Protein AF-0000000076923114 (afdb_homodimer)

Solvent-accessible surface area (backbone atoms only — not comparable to full-atom values): 13381 Å² total; per-residue (Å²): 134,55,72,66,51,50,53,52,50,49,49,49,50,54,51,48,50,51,47,51,52,50,44,51,51,42,14,39,48,8,13,46,52,15,24,48,38,15,30,37,37,41,60,64,24,41,45,68,73,55,38,44,70,62,37,72,48,67,68,55,45,49,49,49,50,51,51,30,66,67,38,71,75,57,44,35,67,51,43,45,51,51,48,52,49,55,67,67,39,68,80,55,80,74,69,65,50,72,71,75,43,42,64,58,52,51,43,55,54,38,69,70,22,85,62,41,73,43,50,63,63,61,67,68,47,122,137,52,73,65,52,51,52,51,50,48,49,47,51,54,50,46,50,51,48,52,52,51,44,51,52,42,15,38,47,8,13,45,53,15,24,49,39,15,29,38,37,41,59,65,24,42,45,68,72,56,39,43,69,62,36,73,47,66,67,55,45,50,52,49,50,51,51,30,65,65,38,72,74,58,44,35,67,50,43,45,51,52,50,51,49,56,68,68,39,68,80,54,80,72,69,64,50,74,70,75,43,42,63,58,53,50,43,55,56,37,68,69,22,86,62,40,71,43,49,60,63,62,69,67,48,118

Radius of gyration: 21.34 Å; Cα contacts (8 Å, |Δi|>4): 254; chains: 2; bounding box: 51×72×45 Å

Nearest PDB structures (foldseek):
  4hr1-assembly1_A  TM=3.389E-01  e=3.162E+00  Pyrococcus abyssi virus 1
  8to0-assembly1_C  TM=3.829E-01  e=4.603E+00  Mus musculus
  6jx6-assembly1_D  TM=2.200E-01  e=9.751E+00  Homo sapiens
  4tx5-assembly1_B  TM=1.930E-01  e=8.302E+00  Homo sapiens
  4hr1-assembly1_A  TM=3.389E-01  e=1.861E+00  Pyrococcus abyssi virus 1

InterPro domains:
  IPR019191 Essential protein Yae1, N-terminal [PF09811] (2-39)
  IPR038881 Yae1-like [PTHR18829] (1-98)

Organism: Aegilops tauschii subsp. strangulata (NCBI:txid200361)

pLDDT: mean 81.51, std 14.92, range [43.78, 96.06]

Sequence (252 aa):
MGYRDGITEGQKDVAQEGFNLGHRQSADVAFKWGLVRGITSALASLPDRLKEKLLLDAQRRGKLEDLHNSVQEISAQGALQLFHESTLQDNRRPEESKIQTIPKDLLLLLQECPDVHVSEELKRVPMGYRDGITEGQKDVAQEGFNLGHRQSADVAFKWGLVRGITSALASLPDRLKEKLLLDAQRRGKLEDLHNSVQEISAQGALQLFHESTLQDNRRPEESKIQTIPKDLLLLLQECPDVHVSEELKRVP

Secondary structure (DSSP, 8-state):
--HHHHHHHHHHHHHHHHHHHHHHHHHHHHHHHHHHHHHHHHHHTS-HHHHHHH--SHHHHHHHHHHHHHHTT--HHHHHHHHHHHHHGGGS-----GGGGHHHHHHHHHHT-TT---HHHHHS--/--HHHHHHHHHHHHHHHHHHHHHHHHHHHHHHHHHHHHHHHHHHTS-HHHHHHH--SHHHHHHHHHHHHHHTT--HHHHHHHHHHHHHGGGS-----GGGGHHHHHHHHHHT-TT---HHHHHS--

Foldseek 3Di:
DPDVVVVVVVVVVVVVVVVVVVVVVLVLQLVLLVLLLVVLVVLLPDDPVVNCVQPVDPVLNVLSVVLNVLSVPQHSVNSSVVVVCVVVVPPDDCPVPPNNCSLVSVLVSVVVRVVHDCSVVSVPRD/DPDVVVVVVVVVVVVVVVVVVVVVVLVLQLVLLVLLLVVLVVLLPDDPVVNCVQPVDPVLNVLSVVLNVLSVPQDSVNSSVVVVCVVVVPPPDCPVPPNNCSLVSVLVSVVVRVVHPCSVVSVPRD

Structure (mmCIF, N/CA/C/O backbone):
data_AF-0000000076923114-model_v1
#
loop_
_entity.id
_entity.type
_entity.pdbx_description
1 polymer 'Essential protein Yae1 N-terminal domain-containing protein'
#
loop_
_atom_site.group_PDB
_atom_site.id
_atom_site.type_symbol
_atom_site.label_atom_id
_atom_site.label_alt_id
_atom_site.label_comp_id
_atom_site.label_asym_id
_atom_site.label_entity_id
_atom_site.label_seq_id
_atom_site.pdbx_PDB_ins_code
_atom_site.Cartn_x
_atom_site.Cartn_y
_atom_site.Cartn_z
_atom_site.occupancy
_atom_site.B_iso_or_equiv
_atom_site.auth_seq_id
_atom_site.auth_comp_id
_atom_site.auth_asym_id
_atom_site.auth_atom_id
_atom_site.pdbx_PDB_model_num
ATOM 1 N N . MET A 1 1 ? -2.287 42.438 28.078 1 45.38 1 MET A N 1
ATOM 2 C CA . MET A 1 1 ? -1.568 41.594 27.125 1 45.38 1 MET A CA 1
ATOM 3 C C . MET A 1 1 ? -2.168 40.219 27.062 1 45.38 1 MET A C 1
ATOM 5 O O . MET A 1 1 ? -1.46 39.219 26.797 1 45.38 1 MET A O 1
ATOM 9 N N . GLY A 1 2 ? -3.27 39.906 27.812 1 46.16 2 GLY A N 1
ATOM 10 C CA . GLY A 1 2 ? -4.223 39.125 28.594 1 46.16 2 GLY A CA 1
ATOM 11 C C . GLY A 1 2 ? -5 38.125 27.75 1 46.16 2 GLY A C 1
ATOM 12 O O . GLY A 1 2 ? -4.527 37.688 26.703 1 46.16 2 GLY A O 1
ATOM 13 N N . TYR A 1 3 ? -6.301 38.344 27.859 1 53.88 3 TYR A N 1
ATOM 14 C CA . TYR A 1 3 ? -7.391 37.5 27.375 1 53.88 3 TYR A CA 1
ATOM 15 C C . TYR A 1 3 ? -7.27 37.281 25.875 1 53.88 3 TYR A C 1
ATOM 17 O O . TYR A 1 3 ? -7.52 36.156 25.391 1 53.88 3 TYR A O 1
ATOM 25 N N . ARG A 1 4 ? -6.816 38.25 25.188 1 52.75 4 ARG A N 1
ATOM 26 C CA . ARG A 1 4 ? -6.699 38.125 23.734 1 52.75 4 ARG A CA 1
ATOM 27 C C . ARG A 1 4 ? -5.547 37.188 23.375 1 52.75 4 ARG A C 1
ATOM 29 O O . ARG A 1 4 ? -5.641 36.438 22.406 1 52.75 4 ARG A O 1
ATOM 36 N N . ASP A 1 5 ? -4.473 37.312 24.141 1 56.5 5 ASP A N 1
ATOM 37 C CA . ASP A 1 5 ? -3.334 36.438 23.875 1 56.5 5 ASP A CA 1
ATOM 38 C C . ASP A 1 5 ? -3.689 35 24.141 1 56.5 5 ASP A C 1
ATOM 40 O O . ASP A 1 5 ? -3.213 34.094 23.438 1 56.5 5 ASP A O 1
ATO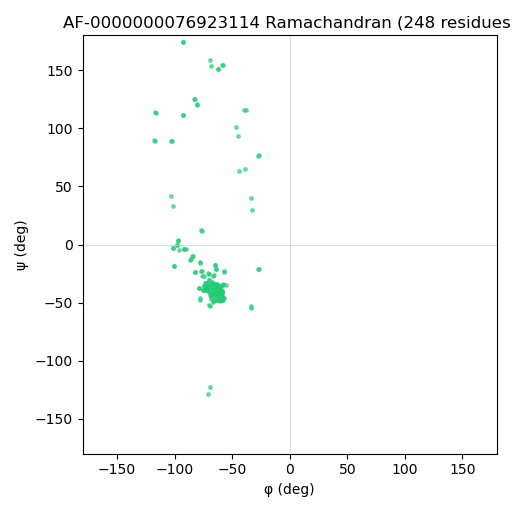M 44 N N . GLY A 1 6 ? -4.52 34.688 25.109 1 51.34 6 GLY A N 1
ATOM 45 C CA . GLY A 1 6 ? -4.977 33.344 25.453 1 51.34 6 GLY A CA 1
ATOM 46 C C . GLY A 1 6 ? -5.887 32.75 24.391 1 51.34 6 GLY A C 1
ATOM 47 O O . GLY A 1 6 ? -5.824 31.547 24.125 1 51.34 6 GLY A O 1
ATOM 48 N N . ILE A 1 7 ? -6.785 33.625 23.891 1 53.44 7 ILE A N 1
ATOM 49 C CA . ILE A 1 7 ? -7.699 33.156 22.844 1 53.44 7 ILE A CA 1
ATOM 50 C C . ILE A 1 7 ? -6.91 32.75 21.594 1 53.44 7 ILE A C 1
ATOM 52 O O . ILE A 1 7 ? -7.199 31.734 20.984 1 53.44 7 ILE A O 1
ATOM 56 N N . THR A 1 8 ? -5.809 33.562 21.438 1 59.59 8 THR A N 1
ATOM 57 C CA . THR A 1 8 ? -4.996 33.281 20.266 1 59.59 8 THR A CA 1
ATOM 58 C C . THR A 1 8 ? -4.223 31.969 20.453 1 59.59 8 THR A C 1
ATOM 60 O O . THR A 1 8 ? -4.125 31.156 19.531 1 59.59 8 THR A O 1
ATOM 63 N N . GLU A 1 9 ? -3.766 31.781 21.703 1 63.38 9 GLU A N 1
ATOM 64 C CA . GLU A 1 9 ? -3.041 30.562 22 1 63.38 9 GLU A CA 1
ATOM 65 C C . GLU A 1 9 ? -3.973 29.344 21.969 1 63.38 9 GLU A C 1
ATOM 67 O O . GLU A 1 9 ? -3.602 28.281 21.469 1 63.38 9 GLU A O 1
ATOM 72 N N . GLY A 1 10 ? -5.137 29.484 22.547 1 59.84 10 GLY A N 1
ATOM 73 C CA . GLY A 1 10 ? -6.137 28.422 22.516 1 59.84 10 GLY A CA 1
ATOM 74 C C . GLY A 1 10 ? -6.574 28.062 21.109 1 59.84 10 GLY A C 1
ATOM 75 O O . GLY A 1 10 ? -6.762 26.891 20.797 1 59.84 10 GLY A O 1
ATOM 76 N N . GLN A 1 11 ? -6.777 29.125 20.344 1 65.75 11 GLN A N 1
ATOM 77 C CA . GLN A 1 11 ? -7.129 28.906 18.938 1 65.75 11 GLN A CA 1
ATOM 78 C C . GLN A 1 11 ? -6.008 28.188 18.203 1 65.75 11 GLN A C 1
ATOM 80 O O . GLN A 1 11 ? -6.27 27.312 17.359 1 65.75 11 GLN A O 1
ATOM 85 N N . LYS A 1 12 ? -4.828 28.562 18.609 1 68.38 12 LYS A N 1
ATOM 86 C CA . LYS A 1 12 ? -3.67 27.891 18.016 1 68.38 12 LYS A CA 1
ATOM 87 C C . LYS A 1 12 ? -3.625 26.422 18.406 1 68.38 12 LYS A C 1
ATOM 89 O O . LYS A 1 12 ? -3.32 25.562 17.578 1 68.38 12 LYS A O 1
ATOM 94 N N . ASP A 1 13 ? -4.02 26.141 19.688 1 73.19 13 ASP A N 1
ATOM 95 C CA . ASP A 1 13 ? -4.004 24.766 20.172 1 73.19 13 ASP A CA 1
ATOM 96 C C . ASP A 1 13 ? -5.078 23.922 19.469 1 73.19 13 ASP A C 1
ATOM 98 O O . ASP A 1 13 ? -4.836 22.781 19.109 1 73.19 13 ASP A O 1
ATOM 102 N N . VAL A 1 14 ? -6.266 24.469 19.391 1 72.12 14 VAL A N 1
ATOM 103 C CA . VAL A 1 14 ? -7.352 23.781 18.703 1 72.12 14 VAL A CA 1
ATOM 104 C C . VAL A 1 14 ? -6.996 23.594 17.219 1 72.12 14 VAL A C 1
ATOM 106 O O . VAL A 1 14 ? -7.238 22.531 16.641 1 72.12 14 VAL A O 1
ATOM 109 N N . ALA A 1 15 ? -6.406 24.656 16.625 1 73.31 15 ALA A N 1
ATOM 110 C CA . ALA A 1 15 ? -5.977 24.578 15.234 1 73.31 15 ALA A CA 1
ATOM 111 C C . ALA A 1 15 ? -4.914 23.5 15.039 1 73.31 15 ALA A C 1
ATOM 113 O O . ALA A 1 15 ? -4.957 22.75 14.062 1 73.31 15 ALA A O 1
ATOM 114 N N . GLN A 1 16 ? -4.082 23.422 16.016 1 75.38 16 GLN A N 1
ATOM 115 C CA . GLN A 1 16 ? -3.023 22.406 15.953 1 75.38 16 GLN A CA 1
ATOM 116 C C . GLN A 1 16 ? -3.586 21 16.141 1 75.38 16 GLN A C 1
ATOM 118 O O . GLN A 1 16 ? -3.129 20.062 15.484 1 75.38 16 GLN A O 1
ATOM 123 N N . GLU A 1 17 ? -4.559 20.859 17.062 1 76.5 17 GLU A N 1
ATOM 124 C CA . GLU A 1 17 ? -5.195 19.562 17.234 1 76.5 17 GLU A CA 1
ATOM 125 C C . GLU A 1 17 ? -5.91 19.125 15.953 1 76.5 17 GLU A C 1
ATOM 127 O O . GLU A 1 17 ? -5.863 17.953 15.578 1 76.5 17 GLU A O 1
ATOM 132 N N . GLY A 1 18 ? -6.605 20.047 15.328 1 75.81 18 GLY A N 1
ATOM 133 C CA . GLY A 1 18 ? -7.23 19.766 14.047 1 75.81 18 GLY A CA 1
ATOM 134 C C . GLY A 1 18 ? -6.238 19.344 12.977 1 75.81 18 GLY A C 1
ATOM 135 O O . GLY A 1 18 ? -6.48 18.391 12.242 1 75.81 18 GLY A O 1
ATOM 136 N N . PHE A 1 19 ? -5.141 20 13 1 75.88 19 PHE A N 1
ATOM 137 C CA . PHE A 1 19 ? -4.09 19.688 12.039 1 75.88 19 PHE A CA 1
ATOM 138 C C . PHE A 1 19 ? -3.533 18.297 12.281 1 75.88 19 PHE A C 1
ATOM 140 O O . PHE A 1 19 ? -3.33 17.531 11.328 1 75.88 19 PHE A O 1
ATOM 147 N N . ASN A 1 20 ? -3.342 17.984 13.547 1 79.94 20 ASN A N 1
ATOM 148 C CA . ASN A 1 20 ? -2.814 16.672 13.891 1 79.94 20 ASN A CA 1
ATOM 149 C C . ASN A 1 20 ? -3.775 15.555 13.469 1 79.94 20 ASN A C 1
ATOM 151 O O . ASN A 1 20 ? -3.35 14.523 12.953 1 79.94 20 ASN A O 1
ATOM 155 N N . LEU A 1 21 ? -5.027 15.797 13.773 1 80.88 21 LEU A N 1
ATOM 156 C CA . LEU A 1 21 ? -6.035 14.812 13.391 1 80.88 21 LEU A CA 1
ATOM 157 C C . LEU A 1 21 ? -6.098 14.664 11.875 1 80.88 21 LEU A C 1
ATOM 159 O O . LEU A 1 21 ? -6.16 13.539 11.367 1 80.88 21 LEU A O 1
ATOM 163 N N . GLY A 1 22 ? -6.07 15.82 11.234 1 81.62 22 GLY A N 1
ATOM 164 C CA . GLY A 1 22 ? -6.082 15.781 9.781 1 81.62 22 GLY A CA 1
ATOM 165 C C . GLY A 1 22 ? -4.879 15.07 9.195 1 81.62 22 GLY A C 1
ATOM 166 O O . GLY A 1 22 ? -5.012 14.312 8.234 1 81.62 22 GLY A O 1
ATOM 167 N N . HIS A 1 23 ? -3.824 15.281 9.797 1 84.94 23 HIS A N 1
ATOM 168 C CA . HIS A 1 23 ? -2.58 14.648 9.375 1 84.94 23 HIS A CA 1
ATOM 169 C C . HIS A 1 23 ? -2.643 13.141 9.539 1 84.94 23 HIS A C 1
ATOM 171 O O . HIS A 1 23 ? -2.225 12.391 8.656 1 84.94 23 HIS A O 1
ATOM 177 N N . ARG A 1 24 ? -3.18 12.703 10.594 1 87.31 24 ARG A N 1
ATOM 178 C CA . ARG A 1 24 ? -3.307 11.273 10.859 1 87.31 24 ARG A CA 1
ATOM 179 C C . ARG A 1 24 ? -4.285 10.617 9.891 1 87.31 24 ARG A C 1
ATOM 181 O O . ARG A 1 24 ? -4.008 9.547 9.344 1 87.31 24 ARG A O 1
ATOM 188 N N . GLN A 1 25 ? -5.305 11.266 9.672 1 87 25 GLN A N 1
ATOM 189 C CA . GLN A 1 25 ? -6.324 10.734 8.766 1 87 25 GLN A CA 1
ATOM 190 C C . GLN A 1 25 ? -5.793 10.625 7.34 1 87 25 GLN A C 1
ATOM 192 O O . GLN A 1 25 ? -6.066 9.648 6.645 1 87 25 GLN A O 1
ATOM 197 N N . SER A 1 26 ? -5.074 11.648 7.004 1 89.31 26 SER A N 1
ATOM 198 C CA . SER A 1 26 ? -4.512 11.641 5.656 1 89.31 26 SER A CA 1
ATOM 199 C C . SER A 1 26 ? -3.529 10.492 5.473 1 89.31 26 SER A C 1
ATOM 201 O O . SER A 1 26 ? -3.506 9.852 4.418 1 89.31 26 SER A O 1
ATOM 203 N N . ALA A 1 27 ? -2.799 10.258 6.512 1 92.56 27 ALA A N 1
ATOM 204 C CA . ALA A 1 27 ? -1.854 9.141 6.461 1 92.56 27 ALA A CA 1
ATOM 205 C C . ALA A 1 27 ? -2.586 7.805 6.363 1 92.56 27 ALA A C 1
ATOM 207 O O . ALA A 1 27 ? -2.189 6.926 5.598 1 92.56 27 ALA A O 1
ATOM 208 N N . ASP A 1 28 ? -3.584 7.664 7.082 1 92.88 28 ASP A N 1
ATOM 209 C CA . ASP A 1 28 ? -4.363 6.43 7.055 1 92.88 28 ASP A CA 1
ATOM 210 C C . ASP A 1 28 ? -4.949 6.184 5.668 1 92.88 28 ASP A C 1
ATOM 212 O O . ASP A 1 28 ? -4.926 5.055 5.168 1 92.88 28 ASP A O 1
ATOM 216 N N . VAL A 1 29 ? -5.426 7.223 5.117 1 91.69 29 VAL A N 1
ATOM 217 C CA . VAL A 1 29 ? -6.047 7.113 3.801 1 91.69 29 VAL A CA 1
ATOM 218 C C . VAL A 1 29 ? -4.992 6.758 2.758 1 91.69 29 VAL A C 1
ATOM 220 O O . VAL A 1 29 ? -5.188 5.84 1.955 1 91.69 29 VAL A O 1
ATOM 223 N N . ALA A 1 30 ? -3.926 7.473 2.768 1 94.62 30 ALA A N 1
ATOM 224 C CA . ALA A 1 30 ? -2.861 7.203 1.804 1 94.62 30 ALA A CA 1
ATOM 225 C C . ALA A 1 30 ? -2.334 5.777 1.956 1 94.62 30 ALA A C 1
ATOM 227 O O . ALA A 1 30 ? -2.102 5.086 0.961 1 94.62 30 ALA A O 1
ATOM 228 N N . PHE A 1 31 ? -2.168 5.312 3.164 1 95.44 31 PHE A N 1
ATOM 229 C CA . PHE A 1 31 ? -1.677 3.969 3.457 1 95.44 31 PHE A CA 1
ATOM 230 C C . PHE A 1 31 ? -2.623 2.914 2.898 1 95.44 31 PHE A C 1
ATOM 232 O O . PHE A 1 31 ? -2.182 1.943 2.277 1 95.44 31 PHE A O 1
ATOM 239 N N . LYS A 1 32 ? -3.865 3.102 3.129 1 94.44 32 LYS A N 1
ATOM 240 C CA . LYS A 1 32 ? -4.871 2.162 2.641 1 94.44 32 LYS A CA 1
ATOM 241 C C . LYS A 1 32 ? -4.824 2.049 1.119 1 94.44 32 LYS A C 1
ATOM 243 O O . LYS A 1 32 ? -4.883 0.944 0.573 1 94.44 32 LYS A O 1
ATOM 248 N N . TRP A 1 33 ? -4.738 3.184 0.501 1 93.81 33 TRP A N 1
ATOM 249 C CA . TRP A 1 33 ? -4.695 3.168 -0.957 1 93.81 33 TRP A CA 1
ATOM 250 C C . TRP A 1 33 ? -3.383 2.572 -1.455 1 93.81 33 TRP A C 1
ATOM 252 O O . TRP A 1 33 ? -3.352 1.902 -2.49 1 93.81 33 TRP A O 1
ATOM 262 N N . GLY A 1 34 ? -2.316 2.801 -0.739 1 95.06 34 GLY A N 1
ATOM 263 C CA . GLY A 1 34 ? -1.083 2.09 -1.042 1 95.06 34 GLY A CA 1
ATOM 264 C C . GLY A 1 34 ? -1.224 0.583 -0.946 1 95.06 34 GLY A C 1
ATOM 265 O O . GLY A 1 34 ? -0.756 -0.147 -1.822 1 95.06 34 GLY A O 1
ATOM 266 N N . LEU A 1 35 ? -1.879 0.21 0.115 1 95.62 35 LEU A N 1
ATOM 267 C CA . LEU A 1 35 ? -2.125 -1.213 0.32 1 95.62 35 LEU A CA 1
ATOM 268 C C . LEU A 1 35 ? -2.914 -1.802 -0.844 1 95.62 35 LEU A C 1
ATOM 270 O O . LEU A 1 35 ? -2.535 -2.838 -1.396 1 95.62 35 LEU A O 1
ATOM 274 N N . VAL A 1 36 ? -3.926 -1.129 -1.187 1 95.19 36 VAL A N 1
ATOM 275 C CA . VAL A 1 36 ? -4.797 -1.573 -2.27 1 95.19 36 VAL A CA 1
ATOM 276 C C . VAL A 1 36 ? -4.008 -1.639 -3.574 1 95.19 36 VAL A C 1
ATOM 278 O O . VAL A 1 36 ? -4.059 -2.645 -4.289 1 95.19 36 VAL A O 1
ATOM 281 N N . ARG A 1 37 ? -3.275 -0.611 -3.852 1 95.06 37 ARG A N 1
ATOM 282 C CA . ARG A 1 37 ? -2.48 -0.592 -5.078 1 95.06 37 ARG A CA 1
ATOM 283 C C . ARG A 1 37 ? -1.396 -1.663 -5.043 1 95.06 37 ARG A C 1
ATOM 285 O O . ARG A 1 37 ? -1.124 -2.311 -6.055 1 95.06 37 ARG A O 1
ATOM 292 N N . GLY A 1 38 ? -0.779 -1.826 -3.908 1 95.31 38 GLY A N 1
ATOM 293 C CA . GLY A 1 38 ? 0.24 -2.855 -3.785 1 95.31 38 GLY A CA 1
ATOM 294 C C . GLY A 1 38 ? -0.29 -4.254 -4.043 1 95.31 38 GLY A C 1
ATOM 295 O O . GLY A 1 38 ? 0.282 -5.004 -4.84 1 95.31 38 GLY A O 1
ATOM 296 N N . ILE A 1 39 ? -1.392 -4.566 -3.418 1 95.25 39 ILE A N 1
ATOM 297 C CA . ILE A 1 39 ? -1.978 -5.895 -3.549 1 95.25 39 ILE A CA 1
ATOM 298 C C . ILE A 1 39 ? -2.396 -6.133 -4.996 1 95.25 39 ILE A C 1
ATOM 300 O O . ILE A 1 39 ? -2.041 -7.152 -5.594 1 95.25 39 ILE A O 1
ATOM 304 N N . THR A 1 40 ? -3.076 -5.176 -5.531 1 95.12 40 THR A N 1
ATOM 305 C CA . THR A 1 40 ? -3.58 -5.312 -6.895 1 95.12 40 THR A CA 1
ATOM 306 C C . THR A 1 40 ? -2.43 -5.426 -7.887 1 95.12 40 THR A C 1
ATOM 308 O O . THR A 1 40 ? -2.461 -6.266 -8.789 1 95.12 40 THR A O 1
ATOM 311 N N . SER A 1 41 ? -1.421 -4.609 -7.738 1 94.56 41 SER A N 1
ATOM 312 C CA . SER A 1 41 ? -0.285 -4.621 -8.656 1 94.56 41 SER A CA 1
ATOM 313 C C . SER A 1 41 ? 0.476 -5.938 -8.578 1 94.56 41 SER A C 1
ATOM 315 O O . SER A 1 41 ? 0.873 -6.492 -9.602 1 94.56 41 SER A O 1
ATOM 317 N N . ALA A 1 42 ? 0.66 -6.402 -7.359 1 94.88 42 ALA A N 1
ATOM 318 C CA . ALA A 1 42 ? 1.381 -7.664 -7.188 1 94.88 42 ALA A CA 1
ATOM 319 C C . ALA A 1 42 ? 0.654 -8.812 -7.879 1 94.88 42 ALA A C 1
ATOM 321 O O . ALA A 1 42 ? 1.266 -9.586 -8.617 1 94.88 42 ALA A O 1
ATOM 322 N N . LEU A 1 43 ? -0.624 -8.891 -7.652 1 94.31 43 LEU A N 1
ATOM 323 C CA . LEU A 1 43 ? -1.398 -9.984 -8.234 1 94.31 43 LEU A CA 1
ATOM 324 C C . LEU A 1 43 ? -1.488 -9.844 -9.75 1 94.31 43 LEU A C 1
ATOM 326 O O . LEU A 1 43 ? -1.39 -10.828 -10.477 1 94.31 43 LEU A O 1
ATOM 330 N N . ALA A 1 44 ? -1.604 -8.609 -10.18 1 94.31 44 ALA A N 1
ATOM 331 C CA . ALA A 1 44 ? -1.717 -8.352 -11.617 1 94.31 44 ALA A CA 1
ATOM 332 C C . ALA A 1 44 ? -0.397 -8.641 -12.328 1 94.31 44 ALA A C 1
ATOM 334 O O . ALA A 1 44 ? -0.382 -8.938 -13.523 1 94.31 44 ALA A O 1
ATOM 335 N N . SER A 1 45 ? 0.673 -8.555 -11.633 1 93.12 45 SER A N 1
ATOM 336 C CA . SER A 1 45 ? 1.992 -8.695 -12.242 1 93.12 45 SER A CA 1
ATOM 337 C C . SER A 1 45 ? 2.393 -10.164 -12.367 1 93.12 45 SER A C 1
ATOM 339 O O . SER A 1 45 ? 3.4 -10.484 -13 1 93.12 45 SER A O 1
ATOM 341 N N . LEU A 1 46 ? 1.648 -11.023 -11.766 1 93 46 LEU A N 1
ATOM 342 C CA . LEU A 1 46 ? 1.971 -12.445 -11.859 1 93 46 LEU A CA 1
ATOM 343 C C . LEU A 1 46 ? 1.891 -12.93 -13.297 1 93 46 LEU A C 1
ATOM 345 O O . LEU A 1 46 ? 1.119 -12.391 -14.102 1 93 46 LEU A O 1
ATOM 349 N N . PRO A 1 47 ? 2.691 -13.922 -13.578 1 92.62 47 PRO A N 1
ATOM 350 C CA . PRO A 1 47 ? 2.533 -14.555 -14.891 1 92.62 47 PRO A CA 1
ATOM 351 C C . PRO A 1 47 ? 1.13 -15.109 -15.109 1 92.62 47 PRO A C 1
ATOM 353 O O . PRO A 1 47 ? 0.475 -15.539 -14.156 1 92.62 47 PRO A O 1
ATOM 356 N N . ASP A 1 48 ? 0.715 -15.227 -16.375 1 92.38 48 ASP A N 1
ATOM 357 C CA . ASP A 1 48 ? -0.642 -15.641 -16.719 1 92.38 48 ASP A CA 1
ATOM 358 C C . ASP A 1 48 ? -0.952 -17.031 -16.141 1 92.38 48 ASP A C 1
ATOM 360 O O . ASP A 1 48 ? -2.035 -17.25 -15.602 1 92.38 48 ASP A O 1
ATOM 364 N N . ARG A 1 49 ? -0.03 -17.844 -16.219 1 91.81 49 ARG A N 1
ATOM 365 C CA . ARG A 1 49 ? -0.234 -19.219 -15.75 1 91.81 49 ARG A CA 1
ATOM 366 C C . ARG A 1 49 ? -0.531 -19.25 -14.25 1 91.81 49 ARG A C 1
ATOM 368 O O . ARG A 1 49 ? -1.344 -20.047 -13.789 1 91.81 49 ARG A O 1
ATOM 375 N N . LEU A 1 50 ? 0.091 -18.359 -13.539 1 91.56 50 LEU A N 1
ATOM 376 C CA . LEU A 1 50 ? -0.126 -18.312 -12.094 1 91.56 50 LEU A CA 1
ATOM 377 C C . LEU A 1 50 ? -1.443 -17.625 -11.766 1 91.56 50 LEU A C 1
ATOM 379 O O . LEU A 1 50 ? -2.158 -18.031 -10.852 1 91.56 50 LEU A O 1
ATOM 383 N N . LYS A 1 51 ? -1.771 -16.594 -12.531 1 92.19 51 LYS A N 1
ATOM 384 C CA . LYS A 1 51 ? -3.053 -15.922 -12.344 1 92.19 51 LYS A CA 1
ATOM 385 C C . LYS A 1 51 ? -4.215 -16.875 -12.57 1 92.19 51 LYS A C 1
ATOM 387 O O . LYS A 1 51 ? -5.215 -16.844 -11.844 1 92.19 51 LYS A O 1
ATOM 392 N N . GLU A 1 52 ? -4.035 -17.719 -13.5 1 93.19 52 GLU A N 1
ATOM 393 C CA . GLU A 1 52 ? -5.078 -18.688 -13.828 1 93.19 52 GLU A CA 1
ATOM 394 C C . GLU A 1 52 ? -5.277 -19.688 -12.695 1 93.19 52 GLU A C 1
ATOM 396 O O . GLU A 1 52 ? -6.387 -20.188 -12.492 1 93.19 52 GLU A O 1
ATOM 401 N N . LYS A 1 53 ? -4.195 -19.969 -12.039 1 90.12 53 LYS A N 1
ATOM 402 C CA . LYS A 1 53 ? -4.285 -20.891 -10.914 1 90.12 53 LYS A CA 1
ATOM 403 C C . LYS A 1 53 ? -4.938 -20.219 -9.711 1 90.12 53 LYS A C 1
ATOM 405 O O . LYS A 1 53 ? -5.641 -20.875 -8.938 1 90.12 53 LYS A O 1
ATOM 410 N N . LEU A 1 54 ? -4.672 -18.984 -9.539 1 90.5 54 LEU A N 1
ATOM 411 C CA . LEU A 1 54 ? -5.219 -18.234 -8.414 1 90.5 54 LEU A CA 1
ATOM 412 C C . LEU A 1 54 ? -6.676 -17.859 -8.664 1 90.5 54 LEU A C 1
ATOM 414 O O . LEU A 1 54 ? -7.512 -17.953 -7.766 1 90.5 54 LEU A O 1
ATOM 418 N N . LEU A 1 55 ? -6.875 -17.359 -9.812 1 91.75 55 LEU A N 1
ATOM 419 C CA . LEU A 1 55 ? -8.195 -16.938 -10.25 1 91.75 55 LEU A CA 1
ATOM 420 C C . LEU A 1 55 ? -8.656 -17.75 -11.461 1 91.75 55 LEU A C 1
ATOM 422 O O . LEU A 1 55 ? -8.438 -17.344 -12.609 1 91.75 55 LEU A O 1
ATOM 426 N N . LEU A 1 56 ? -9.336 -18.906 -11.219 1 83.88 56 LEU A N 1
ATOM 427 C CA . LEU A 1 56 ? -9.727 -19.844 -12.258 1 83.88 56 LEU A CA 1
ATOM 428 C C . LEU A 1 56 ? -10.719 -19.219 -13.227 1 83.88 56 LEU A C 1
ATOM 430 O O . LEU A 1 56 ? -10.688 -19.5 -14.43 1 83.88 56 LEU A O 1
ATOM 434 N N . ASP A 1 57 ? -11.523 -18.391 -12.672 1 90.69 57 ASP A N 1
ATOM 435 C CA . ASP A 1 57 ? -12.602 -17.766 -13.445 1 90.69 57 ASP A CA 1
ATOM 436 C C . ASP A 1 57 ? -12.086 -16.562 -14.234 1 90.69 57 ASP A C 1
ATOM 438 O O . ASP A 1 57 ? -11.438 -15.68 -13.672 1 90.69 57 ASP A O 1
ATOM 442 N N . ALA A 1 58 ? -12.305 -16.547 -15.562 1 93.31 58 ALA A N 1
ATOM 443 C CA . ALA A 1 58 ? -11.883 -15.453 -16.438 1 93.31 58 ALA A CA 1
ATOM 444 C C . ALA A 1 58 ? -12.508 -14.125 -16 1 93.31 58 ALA A C 1
ATOM 446 O O . ALA A 1 58 ? -11.898 -13.07 -16.156 1 93.31 58 ALA A O 1
ATOM 447 N N . GLN A 1 59 ? -13.711 -14.242 -15.516 1 93.69 59 GLN A N 1
ATOM 448 C CA . GLN A 1 59 ? -14.391 -13.031 -15.055 1 93.69 59 GLN A CA 1
ATOM 449 C C . GLN A 1 59 ? -13.633 -12.391 -13.891 1 93.69 59 GLN A C 1
ATOM 451 O O . GLN A 1 59 ? -13.484 -11.172 -13.836 1 93.69 59 GLN A O 1
ATOM 456 N N . ARG A 1 60 ? -13.156 -13.172 -13.047 1 93.44 60 ARG A N 1
ATOM 457 C CA . ARG A 1 60 ? -12.43 -12.672 -11.883 1 93.44 60 ARG A CA 1
ATOM 458 C C . ARG A 1 60 ? -11.078 -12.094 -12.297 1 93.44 60 ARG A C 1
ATOM 460 O O . ARG A 1 60 ? -10.633 -11.094 -11.734 1 93.44 60 ARG A O 1
ATOM 467 N N . ARG A 1 61 ? -10.477 -12.711 -13.242 1 95.12 61 ARG A N 1
ATOM 468 C CA . ARG A 1 61 ? -9.227 -12.172 -13.75 1 95.12 61 ARG A CA 1
ATOM 469 C C . ARG A 1 61 ? -9.445 -10.812 -14.414 1 95.12 61 ARG A C 1
ATOM 471 O O . ARG A 1 61 ? -8.617 -9.906 -14.273 1 95.12 61 ARG A O 1
ATOM 478 N N . GLY A 1 62 ? -10.5 -10.766 -15.133 1 95.94 62 GLY A N 1
ATOM 479 C CA . GLY A 1 62 ? -10.859 -9.484 -15.727 1 95.94 62 GLY A CA 1
ATOM 480 C C . GLY A 1 62 ? -11.109 -8.398 -14.695 1 95.94 62 GLY A C 1
ATOM 481 O O . GLY A 1 62 ? -10.703 -7.25 -14.883 1 95.94 62 GLY A O 1
ATOM 482 N N . LYS A 1 63 ? -11.781 -8.781 -13.625 1 95.06 63 LYS A N 1
ATOM 483 C CA . LYS A 1 63 ? -12.039 -7.84 -12.539 1 95.06 63 LYS A CA 1
ATOM 484 C C . LYS A 1 63 ? -10.727 -7.352 -11.922 1 95.06 63 LYS A C 1
ATOM 486 O O . LYS A 1 63 ? -10.594 -6.172 -11.586 1 95.06 63 LYS A O 1
ATOM 491 N N . LEU A 1 64 ? -9.805 -8.281 -11.766 1 96.06 64 LEU A N 1
ATOM 492 C CA . LEU A 1 64 ? -8.5 -7.914 -11.227 1 96.06 64 LEU A CA 1
ATOM 493 C C . LEU A 1 64 ? -7.801 -6.902 -12.125 1 96.06 64 LEU A C 1
ATOM 495 O O . LEU A 1 64 ? -7.246 -5.914 -11.648 1 96.06 64 LEU A O 1
ATOM 499 N N . GLU A 1 65 ? -7.812 -7.109 -13.32 1 95.62 65 GLU A N 1
ATOM 500 C CA . GLU A 1 65 ? -7.191 -6.207 -14.289 1 95.62 65 GLU A CA 1
ATOM 501 C C . GLU A 1 65 ? -7.859 -4.836 -14.273 1 95.62 65 GLU A C 1
ATOM 503 O O . GLU A 1 65 ? -7.18 -3.807 -14.336 1 95.62 65 GLU A O 1
ATOM 508 N N . ASP A 1 66 ? -9.156 -4.898 -14.203 1 95.81 66 ASP A N 1
ATOM 509 C CA . ASP A 1 66 ? -9.891 -3.641 -14.125 1 95.81 66 ASP A CA 1
ATOM 510 C C . ASP A 1 66 ? -9.516 -2.857 -12.875 1 95.81 66 ASP A C 1
ATOM 512 O O . ASP A 1 66 ? -9.32 -1.641 -12.93 1 95.81 66 ASP A O 1
ATOM 516 N N . LEU A 1 67 ? -9.477 -3.555 -11.82 1 95.25 67 LEU A N 1
ATOM 517 C CA . LEU A 1 67 ? -9.094 -2.92 -10.562 1 95.25 67 LEU A CA 1
ATOM 518 C C . LEU A 1 67 ? -7.68 -2.346 -10.656 1 95.25 67 LEU A C 1
ATOM 520 O O . LEU A 1 67 ? -7.445 -1.2 -10.266 1 95.25 67 LEU A O 1
ATOM 524 N N . HIS A 1 68 ? -6.773 -3.141 -11.18 1 95.25 68 HIS A N 1
ATOM 525 C CA . HIS A 1 68 ? -5.395 -2.691 -11.336 1 95.25 68 HIS A CA 1
ATOM 526 C C . HIS A 1 68 ? -5.32 -1.43 -12.188 1 95.25 68 HIS A C 1
ATOM 528 O O . HIS A 1 68 ? -4.641 -0.467 -11.82 1 95.25 68 HIS A O 1
ATOM 534 N N . ASN A 1 69 ? -5.977 -1.37 -13.242 1 94.12 69 ASN A N 1
ATOM 535 C CA . ASN A 1 69 ? -5.969 -0.224 -14.148 1 94.12 69 ASN A CA 1
ATOM 536 C C . ASN A 1 69 ? -6.523 1.027 -13.477 1 94.12 69 ASN A C 1
ATOM 538 O O . ASN A 1 69 ? -6.035 2.133 -13.711 1 94.12 69 ASN A O 1
ATOM 542 N N . SER A 1 70 ? -7.477 0.826 -12.648 1 92.25 70 SER A N 1
ATOM 543 C CA . SER A 1 70 ? -8.117 1.948 -11.969 1 92.25 70 SER A CA 1
ATOM 544 C C . SER A 1 70 ? -7.207 2.535 -10.898 1 92.25 70 SER A C 1
ATOM 546 O O . SER A 1 70 ? -7.168 3.752 -10.703 1 92.25 70 SER A 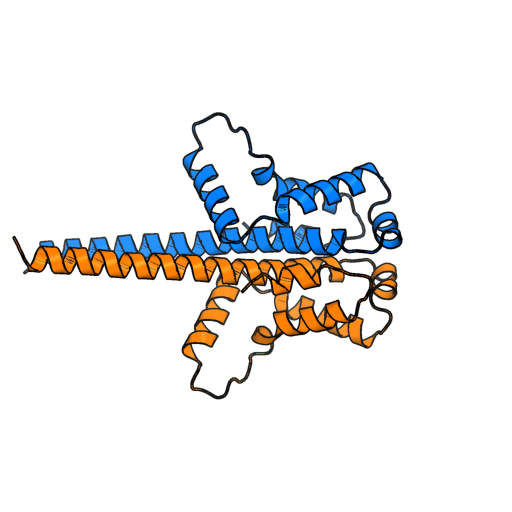O 1
ATOM 548 N N . VAL A 1 71 ? -6.395 1.669 -10.273 1 92.31 71 VAL A N 1
ATOM 549 C CA . VAL A 1 71 ? -5.68 2.125 -9.086 1 92.31 71 VAL A CA 1
ATOM 550 C C . VAL A 1 71 ? -4.234 2.465 -9.453 1 92.31 71 VAL A C 1
ATOM 552 O O . VAL A 1 71 ? -3.576 3.232 -8.742 1 92.31 71 VAL A O 1
ATOM 555 N N . GLN A 1 72 ? -3.723 2.016 -10.539 1 90.06 72 GLN A N 1
ATOM 556 C CA . GLN A 1 72 ? -2.314 2.176 -10.883 1 90.06 72 GLN A CA 1
ATOM 557 C C . GLN A 1 72 ? -1.958 3.646 -11.078 1 90.06 72 GLN A C 1
ATOM 559 O O . GLN A 1 72 ? -0.791 4.027 -10.977 1 90.06 72 GLN A O 1
ATOM 564 N N . GLU A 1 73 ? -2.963 4.488 -11.281 1 87.12 73 GLU A N 1
ATOM 565 C CA . GLU A 1 73 ? -2.691 5.902 -11.531 1 87.12 73 GLU A CA 1
ATOM 566 C C . GLU A 1 73 ? -2.924 6.738 -10.273 1 87.12 73 GLU A C 1
ATOM 568 O O . GLU A 1 73 ? -2.672 7.945 -10.273 1 87.12 73 GLU A O 1
ATOM 573 N N . ILE A 1 74 ? -3.359 6.055 -9.289 1 89.38 74 ILE A N 1
ATOM 574 C CA . ILE A 1 74 ? -3.662 6.793 -8.07 1 89.38 74 ILE A CA 1
ATOM 575 C C . ILE A 1 74 ? -2.373 7.051 -7.289 1 89.38 74 ILE A C 1
ATOM 577 O O . ILE A 1 74 ? -1.627 6.117 -6.988 1 89.38 74 ILE A O 1
ATOM 581 N N . SER A 1 75 ? -2.117 8.312 -7.102 1 91.12 75 SER A N 1
ATOM 582 C CA . SER A 1 75 ? -1.005 8.734 -6.262 1 91.12 75 SER A CA 1
ATOM 583 C C . SER A 1 75 ? -1.454 8.961 -4.82 1 91.12 75 SER A C 1
ATOM 585 O O . SER A 1 75 ? -2.648 8.906 -4.523 1 91.12 75 SER A O 1
ATOM 587 N N . ALA A 1 76 ? -0.508 9.234 -3.943 1 92.12 76 ALA A N 1
ATOM 588 C CA . ALA A 1 76 ? -0.836 9.562 -2.561 1 92.12 76 ALA A CA 1
ATOM 589 C C . ALA A 1 76 ? -1.747 10.789 -2.49 1 92.12 76 ALA A C 1
ATOM 591 O O . ALA A 1 76 ? -2.748 10.781 -1.771 1 92.12 76 ALA A O 1
ATOM 592 N N . GLN A 1 77 ? -1.382 11.789 -3.225 1 90.12 77 GLN A N 1
ATO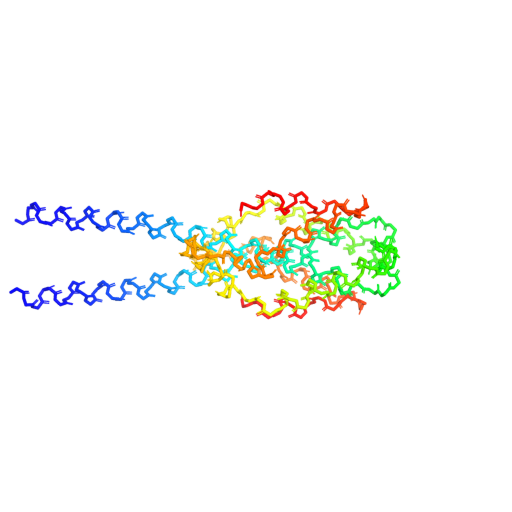M 593 C CA . GLN A 1 77 ? -2.178 13.016 -3.246 1 90.12 77 GLN A CA 1
ATOM 594 C C . GLN A 1 77 ? -3.557 12.758 -3.852 1 90.12 77 GLN A C 1
ATOM 596 O O . GLN A 1 77 ? -4.555 13.312 -3.387 1 90.12 77 GLN A O 1
ATOM 601 N N . GLY A 1 78 ? -3.555 11.945 -4.879 1 90.81 78 GLY A N 1
ATOM 602 C CA . GLY A 1 78 ? -4.836 11.57 -5.453 1 90.81 78 GLY A CA 1
ATOM 603 C C . GLY A 1 78 ? -5.75 10.867 -4.469 1 90.81 78 GLY A C 1
ATOM 604 O O . GLY A 1 78 ? -6.953 11.141 -4.43 1 90.81 78 GLY A O 1
ATOM 605 N N . ALA A 1 79 ? -5.203 10.039 -3.721 1 90.75 79 ALA A N 1
ATOM 606 C CA . ALA A 1 79 ? -5.957 9.336 -2.689 1 90.75 79 ALA A CA 1
ATOM 607 C C . ALA A 1 79 ? -6.57 10.312 -1.692 1 90.75 79 ALA A C 1
ATOM 609 O O . ALA A 1 79 ? -7.73 10.156 -1.297 1 90.75 79 ALA A O 1
ATOM 610 N N . LEU A 1 80 ? -5.816 11.289 -1.329 1 88.94 80 LEU A N 1
ATOM 611 C CA . LEU A 1 80 ? -6.293 12.281 -0.378 1 88.94 80 LEU A CA 1
ATOM 612 C C . LEU A 1 80 ? -7.43 13.102 -0.976 1 88.94 80 LEU A C 1
ATOM 614 O O . LEU A 1 80 ? -8.414 13.406 -0.291 1 88.94 80 LEU A O 1
ATOM 618 N N . GLN A 1 81 ? -7.258 13.445 -2.168 1 87.94 81 GLN A N 1
ATOM 619 C CA . GLN A 1 81 ? -8.297 14.211 -2.85 1 87.94 81 GLN A CA 1
ATOM 620 C C . GLN A 1 81 ? -9.609 13.438 -2.906 1 87.94 81 GLN A C 1
ATOM 622 O O . GLN A 1 81 ? -10.68 14 -2.67 1 87.94 81 GLN A O 1
ATOM 627 N N . LEU A 1 82 ? -9.453 12.195 -3.186 1 83.62 82 LEU A N 1
ATOM 628 C CA . LEU A 1 82 ? -10.633 11.336 -3.232 1 83.62 82 LEU A CA 1
ATOM 629 C C . LEU A 1 82 ? -11.312 11.281 -1.871 1 83.62 82 LEU A C 1
ATOM 631 O O . LEU A 1 82 ? -12.547 11.328 -1.788 1 83.62 82 LEU A O 1
ATOM 635 N N . PHE A 1 83 ? -10.594 11.219 -0.909 1 82.38 83 PHE A N 1
ATOM 636 C CA . PHE A 1 83 ? -11.125 11.172 0.448 1 82.38 83 PHE A CA 1
ATOM 637 C C . PHE A 1 83 ? -11.836 12.469 0.801 1 82.38 83 PHE A C 1
ATOM 639 O O . PHE A 1 83 ? -12.914 12.445 1.395 1 82.38 83 PHE A O 1
ATOM 646 N N . HIS A 1 84 ? -11.188 13.508 0.517 1 81.25 84 HIS A N 1
ATOM 647 C CA . HIS A 1 84 ? -11.773 14.812 0.821 1 81.25 84 HIS A CA 1
ATOM 648 C C . HIS A 1 84 ? -13.07 15.023 0.046 1 81.25 84 HIS A C 1
ATOM 650 O O . HIS A 1 84 ? -14.039 15.555 0.588 1 81.25 84 HIS A O 1
ATOM 656 N N . GLU A 1 85 ? -13.07 14.578 -1.159 1 79.94 85 GLU A N 1
ATOM 657 C CA . GLU A 1 85 ? -14.266 14.703 -1.986 1 79.94 85 GLU A CA 1
ATOM 658 C C . GLU A 1 85 ? -15.422 13.883 -1.417 1 79.94 85 GLU A C 1
ATOM 660 O O . GLU A 1 85 ? -16.578 14.305 -1.467 1 79.94 85 GLU A O 1
ATOM 665 N N . SER A 1 86 ? -15.039 12.773 -0.911 1 74.25 86 SER A N 1
ATOM 666 C CA . SER A 1 86 ? -16.062 11.898 -0.349 1 74.25 86 SER A CA 1
ATOM 667 C C . SER A 1 86 ? -16.609 12.453 0.959 1 74.25 86 SER A C 1
ATOM 669 O O . SER A 1 86 ? -17.766 12.203 1.309 1 74.25 86 SER A O 1
ATOM 671 N N . THR A 1 87 ? -15.789 13.078 1.74 1 71.31 87 THR A N 1
ATOM 672 C CA . THR A 1 87 ? -16.203 13.641 3.021 1 71.31 87 THR A CA 1
ATOM 673 C C . THR A 1 87 ? -17.062 14.883 2.816 1 71.31 87 THR A C 1
ATOM 675 O O . THR A 1 87 ? -17.984 15.141 3.584 1 71.31 87 THR A O 1
ATOM 678 N N . LEU A 1 88 ? -16.672 15.633 1.775 1 62.5 88 LEU A N 1
ATOM 679 C CA . LEU A 1 88 ? -17.469 16.812 1.466 1 62.5 88 LEU A CA 1
ATOM 680 C C . LEU A 1 88 ? -18.781 16.438 0.781 1 62.5 88 LEU A C 1
ATOM 682 O O . LEU A 1 88 ? -19.797 17.109 0.95 1 62.5 88 LEU A O 1
ATOM 686 N N . GLN A 1 89 ? -18.75 15.469 -0.109 1 60.19 89 GLN A N 1
ATOM 687 C CA . GLN A 1 89 ? -19.922 15.102 -0.877 1 60.19 89 GLN A CA 1
ATOM 688 C C . GLN A 1 89 ? -20.906 14.297 -0.028 1 60.19 89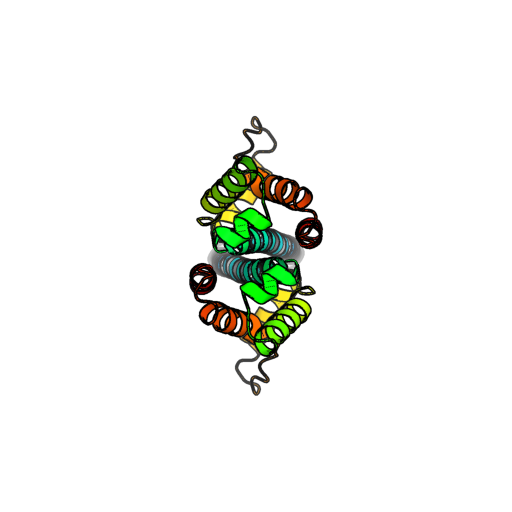 GLN A C 1
ATOM 690 O O . GLN A 1 89 ? -21.906 13.789 -0.54 1 60.19 89 GLN A O 1
ATOM 695 N N . ASP A 1 90 ? -20.859 14.156 1.163 1 52.28 90 ASP A N 1
ATOM 696 C CA . ASP A 1 90 ? -21.984 13.5 1.817 1 52.28 90 ASP A CA 1
ATOM 697 C C . ASP A 1 90 ? -23.297 13.836 1.11 1 52.28 90 ASP A C 1
ATOM 699 O O . ASP A 1 90 ? -24.188 12.984 1.017 1 52.28 90 ASP A O 1
ATOM 703 N N . ASN A 1 91 ? -23.703 15.18 0.854 1 49.59 91 ASN A N 1
ATOM 704 C CA . ASN A 1 91 ? -25.047 15.508 0.422 1 49.59 91 ASN A CA 1
ATOM 705 C C . ASN A 1 91 ? -25.312 15.039 -1.005 1 49.59 91 ASN A C 1
ATOM 707 O O . ASN A 1 91 ? -26.406 15.234 -1.535 1 49.59 91 ASN A O 1
ATOM 711 N N . ARG A 1 92 ? -24.516 15.352 -1.988 1 46.41 92 ARG A N 1
ATOM 712 C CA . ARG A 1 92 ? -24.984 15.008 -3.33 1 46.41 92 ARG A CA 1
ATOM 713 C C . ARG A 1 92 ? -25 13.5 -3.535 1 46.41 92 ARG A C 1
ATOM 715 O O . ARG A 1 92 ? -24.375 12.758 -2.779 1 46.41 92 ARG A O 1
ATOM 722 N N . ARG A 1 93 ? -25.781 13.031 -4.504 1 47.59 93 ARG A N 1
ATOM 723 C CA . ARG A 1 93 ? -26.125 11.695 -4.965 1 47.59 93 ARG A CA 1
ATOM 724 C C . ARG A 1 93 ? -24.891 10.828 -5.105 1 47.59 93 ARG A C 1
ATOM 726 O O . ARG A 1 93 ? -23.922 11.219 -5.766 1 47.59 93 ARG A O 1
ATOM 733 N N . PRO A 1 94 ? -24.547 9.961 -4.238 1 44.84 94 PRO A N 1
ATOM 734 C CA . PRO A 1 94 ? -23.406 9.055 -4.152 1 44.84 94 PRO A CA 1
ATOM 735 C C . PRO A 1 94 ? -22.938 8.57 -5.523 1 44.84 94 PRO A C 1
ATOM 737 O O . PRO A 1 94 ? -23.516 7.621 -6.07 1 44.84 94 PRO A O 1
ATOM 740 N N . GLU A 1 95 ? -23.094 9.281 -6.48 1 45.34 95 GLU A N 1
ATOM 741 C CA . GLU A 1 95 ? -22.391 8.617 -7.574 1 45.34 95 GLU A CA 1
ATOM 742 C C . GLU A 1 95 ? -21.031 8.102 -7.121 1 45.34 95 GLU A C 1
ATOM 744 O O . GLU A 1 95 ? -20.125 8.883 -6.859 1 45.34 95 GLU A O 1
ATOM 749 N N . GLU A 1 96 ? -21.031 7.215 -6.223 1 51.25 96 GLU A N 1
ATOM 750 C CA . GLU A 1 96 ? -19.875 6.453 -5.746 1 51.25 96 GLU A CA 1
ATOM 751 C C . GLU A 1 96 ? -18.812 6.336 -6.824 1 51.25 96 GLU A C 1
ATOM 753 O O . GLU A 1 96 ? -19.062 5.793 -7.902 1 51.25 96 GLU A O 1
ATOM 758 N N . SER A 1 97 ? -18.078 7.387 -7.02 1 60.75 97 SER A N 1
ATOM 759 C CA . SER A 1 97 ? -17 7.195 -7.996 1 60.75 97 SER A CA 1
ATOM 760 C C . SER A 1 97 ? -16.391 5.805 -7.871 1 60.75 97 SER A C 1
ATOM 762 O O . SER A 1 97 ? -16.25 5.273 -6.766 1 60.75 97 SER A O 1
ATOM 764 N N . LYS A 1 98 ? -16.547 5.02 -8.922 1 67.31 98 LYS A N 1
ATOM 765 C CA . LYS A 1 98 ? -15.984 3.682 -9.078 1 67.31 98 LYS A CA 1
ATOM 766 C C . LYS A 1 98 ? -14.695 3.531 -8.281 1 67.31 98 LYS A C 1
ATOM 768 O O . LYS A 1 98 ? -14.422 2.463 -7.73 1 67.31 98 LYS A O 1
ATOM 773 N N . ILE A 1 99 ? -14.172 4.727 -8.031 1 77.38 99 ILE A N 1
ATOM 774 C CA . ILE A 1 99 ? -12.859 4.656 -7.398 1 77.38 99 ILE A CA 1
ATOM 775 C C . ILE A 1 99 ? -13.016 4.434 -5.898 1 77.38 99 ILE A C 1
ATOM 777 O O . ILE A 1 99 ? -12.195 3.752 -5.277 1 77.38 99 ILE A O 1
ATOM 781 N N . GLN A 1 100 ? -14.219 4.836 -5.34 1 79.44 100 GLN A N 1
ATOM 782 C CA . GLN A 1 100 ? -14.422 4.727 -3.898 1 79.44 100 GLN A CA 1
ATOM 783 C C . GLN A 1 100 ? -14.742 3.291 -3.496 1 79.44 100 GLN A C 1
ATOM 785 O O . GLN A 1 100 ? -14.578 2.916 -2.332 1 79.44 100 GLN A O 1
ATOM 790 N N . THR A 1 101 ? -15.078 2.541 -4.492 1 88 101 THR A N 1
ATOM 791 C CA . THR A 1 101 ? -15.477 1.175 -4.176 1 88 101 THR A CA 1
ATOM 792 C C . THR A 1 101 ? -14.32 0.208 -4.391 1 88 101 THR A C 1
ATOM 794 O O . THR A 1 101 ? -14.422 -0.975 -4.055 1 88 101 THR A O 1
ATOM 797 N N . ILE A 1 102 ? -13.234 0.735 -4.805 1 92.06 102 ILE A N 1
ATOM 798 C CA . ILE A 1 102 ? -12.125 -0.109 -5.242 1 92.06 102 ILE A CA 1
ATOM 799 C C . ILE A 1 102 ? -11.625 -0.957 -4.074 1 92.06 102 ILE A C 1
ATOM 801 O O . ILE A 1 102 ? -11.445 -2.168 -4.211 1 92.06 102 ILE A O 1
ATOM 805 N N . PRO A 1 103 ? -11.5 -0.394 -2.912 1 92.12 103 PRO A N 1
ATOM 806 C CA . PRO A 1 103 ? -11.07 -1.238 -1.795 1 92.12 103 PRO A CA 1
ATOM 807 C C . PRO A 1 103 ? -12.062 -2.357 -1.486 1 92.12 103 PRO A C 1
ATOM 809 O O . PRO A 1 103 ? -11.648 -3.492 -1.222 1 92.12 103 PRO A O 1
ATOM 812 N N . LYS A 1 104 ? -13.289 -2.021 -1.547 1 91.5 104 LYS A N 1
ATOM 813 C CA . LYS A 1 104 ? -14.32 -3.033 -1.312 1 91.5 104 LYS A CA 1
ATOM 814 C C . LYS A 1 104 ? -14.32 -4.082 -2.42 1 91.5 104 LYS A C 1
ATOM 816 O O . LYS A 1 104 ? -14.469 -5.277 -2.152 1 91.5 104 LYS A O 1
ATOM 821 N N . ASP A 1 105 ? -14.203 -3.652 -3.635 1 93.5 105 ASP A N 1
ATOM 822 C CA . ASP A 1 105 ? -14.164 -4.57 -4.77 1 93.5 105 ASP A CA 1
ATOM 823 C C . ASP A 1 105 ? -12.977 -5.523 -4.668 1 93.5 105 ASP A C 1
ATOM 825 O O . ASP A 1 105 ? -13.094 -6.711 -4.98 1 93.5 105 ASP A O 1
ATOM 829 N N . LEU A 1 106 ? -11.859 -4.945 -4.289 1 95.19 106 LEU A N 1
ATOM 830 C CA . LEU A 1 106 ? -10.688 -5.797 -4.109 1 95.19 106 LEU A CA 1
ATOM 831 C C . LEU A 1 106 ? -10.93 -6.82 -3.002 1 95.19 106 LEU A C 1
ATOM 833 O O . LEU A 1 106 ? -10.594 -7.996 -3.156 1 95.19 106 LEU A O 1
ATOM 837 N N . LEU A 1 107 ? -11.539 -6.438 -1.896 1 92.5 107 LEU A N 1
ATOM 838 C CA . LEU A 1 107 ? -11.828 -7.344 -0.794 1 92.5 107 LEU A CA 1
ATOM 839 C C . LEU A 1 107 ? -12.742 -8.477 -1.253 1 92.5 107 LEU A C 1
ATOM 841 O O . LEU A 1 107 ? -12.516 -9.641 -0.903 1 92.5 107 LEU A O 1
ATOM 845 N N . LEU A 1 108 ? -13.688 -8.172 -2.023 1 91.81 108 LEU A N 1
ATOM 846 C CA . LEU A 1 108 ? -14.617 -9.172 -2.535 1 91.81 108 LEU A CA 1
ATOM 847 C C . LEU A 1 108 ? -13.906 -10.156 -3.449 1 91.81 108 LEU A C 1
ATOM 849 O O . LEU A 1 108 ? -14.141 -11.367 -3.373 1 91.81 108 LEU A O 1
ATOM 853 N N . LEU A 1 109 ? -13.062 -9.609 -4.277 1 93.25 109 LEU A N 1
ATOM 854 C CA . LEU A 1 109 ? -12.305 -10.461 -5.184 1 93.25 109 LEU A CA 1
ATOM 855 C C . LEU A 1 109 ? -11.422 -11.43 -4.402 1 93.25 109 LEU A C 1
ATOM 857 O O . LEU A 1 109 ? -11.383 -12.625 -4.711 1 93.25 109 LEU A O 1
ATOM 861 N N . LEU A 1 110 ? -10.789 -10.938 -3.367 1 92.25 110 LEU A N 1
ATOM 862 C CA . LEU A 1 110 ? -9.852 -11.734 -2.588 1 92.25 110 LEU A CA 1
ATOM 863 C C . LEU A 1 110 ? -10.586 -12.781 -1.754 1 92.25 110 LEU A C 1
ATOM 865 O O . LEU A 1 110 ? -10.055 -13.859 -1.494 1 92.25 110 LEU A O 1
ATOM 869 N N . GLN A 1 111 ? -11.703 -12.5 -1.303 1 88.94 111 GLN A N 1
ATOM 870 C CA . GLN A 1 111 ? -12.508 -13.445 -0.531 1 88.94 111 GLN A CA 1
ATOM 871 C C . GLN A 1 111 ? -12.906 -14.648 -1.38 1 88.94 111 GLN A C 1
ATOM 873 O O . GLN A 1 111 ? -13.172 -15.727 -0.848 1 88.94 111 GLN A O 1
ATOM 878 N N . GLU A 1 112 ? -12.852 -14.43 -2.613 1 84 112 GLU A N 1
ATOM 879 C CA . GLU A 1 112 ? -13.234 -15.5 -3.527 1 84 112 GLU A CA 1
ATOM 880 C C . GLU A 1 112 ? -12.023 -16.328 -3.934 1 84 112 GLU A C 1
ATOM 882 O O . GLU A 1 112 ? -12.148 -17.281 -4.723 1 84 112 GLU A O 1
ATOM 887 N N . CYS A 1 113 ? -10.93 -15.906 -3.49 1 84.56 113 CYS A N 1
ATOM 888 C CA . CYS A 1 113 ? -9.703 -16.672 -3.703 1 84.56 113 CYS A CA 1
ATOM 889 C C . CYS A 1 113 ? -9.312 -17.438 -2.441 1 84.56 113 CYS A C 1
ATOM 891 O O . CYS A 1 113 ? -8.578 -16.906 -1.599 1 84.56 113 CYS A O 1
ATOM 893 N N . PRO A 1 114 ? -9.781 -18.594 -2.283 1 74.06 114 PRO A N 1
ATOM 894 C CA . PRO A 1 114 ? -9.617 -19.328 -1.03 1 74.06 114 PRO A CA 1
ATOM 895 C C . PRO A 1 114 ? -8.156 -19.5 -0.635 1 74.06 114 PRO A C 1
ATOM 897 O O . PRO A 1 114 ? -7.84 -19.625 0.552 1 74.06 114 PRO A O 1
ATOM 900 N N . ASP A 1 115 ? -7.352 -19.438 -1.57 1 79.5 115 ASP A N 1
ATOM 901 C CA . ASP A 1 115 ? -5.969 -19.781 -1.244 1 79.5 115 ASP A CA 1
ATOM 902 C C . ASP A 1 115 ? -5.141 -18.531 -0.963 1 79.5 115 ASP A C 1
ATOM 904 O O . ASP A 1 115 ? -3.939 -18.625 -0.703 1 79.5 115 ASP A O 1
ATOM 908 N N . VAL A 1 116 ? -5.727 -17.359 -0.971 1 79.5 116 VAL A N 1
ATOM 909 C CA . VAL A 1 116 ? -5 -16.109 -0.735 1 79.5 116 VAL A CA 1
ATOM 910 C C . VAL A 1 116 ? -5.531 -15.43 0.525 1 79.5 116 VAL A C 1
ATOM 912 O O . VAL A 1 116 ? -6.691 -15.016 0.571 1 79.5 116 VAL A O 1
ATOM 915 N N . HIS A 1 117 ? -4.715 -15.305 1.646 1 81.69 117 HIS A N 1
ATOM 916 C CA . HIS A 1 117 ? -5.168 -14.789 2.934 1 81.69 117 HIS A CA 1
ATOM 917 C C . HIS A 1 117 ? -4.707 -13.352 3.148 1 81.69 117 HIS A C 1
ATOM 919 O O . HIS A 1 117 ? -4.219 -13.008 4.227 1 81.69 117 HIS A O 1
ATOM 925 N N . VAL A 1 118 ? -4.77 -12.523 2.16 1 80.44 118 VAL A N 1
ATOM 926 C CA . VAL A 1 118 ? -4.316 -11.141 2.281 1 80.44 118 VAL A CA 1
ATOM 927 C C . VAL A 1 118 ? -5.504 -10.234 2.586 1 80.44 118 VAL A C 1
ATOM 929 O O . VAL A 1 118 ? -5.328 -9.094 3.018 1 80.44 118 VAL A O 1
ATOM 932 N N . SER A 1 119 ? -6.727 -10.711 2.617 1 75.56 119 SER A N 1
ATOM 933 C CA . SER A 1 119 ? -7.938 -9.93 2.83 1 75.56 119 SER A CA 1
ATOM 934 C C . SER A 1 119 ? -7.973 -9.336 4.234 1 75.56 119 SER A C 1
ATOM 936 O O . SER A 1 119 ? -8.492 -8.234 4.438 1 75.56 119 SER A O 1
ATOM 938 N N . GLU A 1 120 ? -7.316 -9.977 5.129 1 78.5 120 GLU A N 1
ATOM 939 C CA . GLU A 1 120 ? -7.34 -9.539 6.52 1 78.5 120 GLU A CA 1
ATOM 940 C C . GLU A 1 120 ? -6.582 -8.227 6.695 1 78.5 120 GLU A C 1
ATOM 942 O O . GLU A 1 120 ? -6.957 -7.391 7.527 1 78.5 120 GLU A O 1
ATOM 947 N N . GLU A 1 121 ? -5.594 -8.047 5.883 1 77.75 121 GLU A N 1
ATOM 948 C CA . GLU A 1 121 ? -4.805 -6.816 5.949 1 77.75 121 GLU A CA 1
ATOM 949 C C . GLU A 1 121 ? -5.629 -5.609 5.504 1 77.75 121 GLU A C 1
ATOM 951 O O . GLU A 1 121 ? -5.504 -4.523 6.078 1 77.75 121 GLU A O 1
ATOM 956 N N . LEU A 1 122 ? -6.508 -5.801 4.578 1 78.25 122 LEU A N 1
ATOM 957 C CA . LEU A 1 122 ? -7.344 -4.734 4.047 1 78.25 122 LEU A CA 1
ATOM 958 C C . LEU A 1 122 ? -8.469 -4.383 5.02 1 78.25 122 LEU A C 1
ATOM 960 O O . LEU A 1 122 ? -8.922 -3.238 5.062 1 78.25 122 LEU A O 1
ATOM 964 N N . LYS A 1 123 ? -8.797 -5.371 5.766 1 76.88 123 LYS A N 1
ATOM 965 C CA . LYS A 1 123 ? -9.883 -5.164 6.723 1 76.88 123 LYS A CA 1
ATOM 966 C C . LYS A 1 123 ? -9.398 -4.359 7.93 1 76.88 123 LYS A C 1
ATOM 968 O O . LYS A 1 123 ? -10.203 -3.711 8.609 1 76.88 123 LYS A O 1
ATOM 973 N N . ARG A 1 124 ? -8.094 -4.422 8.109 1 72.06 124 ARG A N 1
ATOM 974 C CA . ARG A 1 124 ? -7.531 -3.789 9.297 1 72.06 124 ARG A CA 1
ATOM 975 C C . ARG A 1 124 ? -7.25 -2.311 9.047 1 72.06 124 ARG A C 1
ATOM 977 O O . ARG A 1 124 ? -6.941 -1.566 9.977 1 72.06 124 ARG A O 1
ATOM 984 N N . VAL A 1 125 ? -7.305 -1.958 7.824 1 64.56 125 VAL A N 1
ATOM 985 C CA . VAL A 1 125 ? -7.031 -0.549 7.559 1 64.56 125 VAL A CA 1
ATOM 986 C C . VAL A 1 125 ? -8.344 0.235 7.539 1 64.56 125 VAL A C 1
ATOM 988 O O . VAL A 1 125 ? -9.242 -0.071 6.758 1 64.56 125 VAL A O 1
ATOM 991 N N . PRO A 1 126 ? -8.523 1.126 8.586 1 57.41 126 PRO A N 1
ATOM 992 C CA . PRO A 1 126 ? -9.781 1.855 8.711 1 57.41 126 PRO A CA 1
ATOM 993 C C . PRO A 1 126 ? -10.117 2.678 7.473 1 57.41 126 PRO A C 1
ATOM 995 O O . PRO A 1 126 ? -9.219 3.061 6.719 1 57.41 126 PRO A O 1
ATOM 998 N N . MET B 1 1 ? -3.066 48.781 14.336 1 43.78 1 MET B N 1
ATOM 999 C CA . MET B 1 1 ? -3.689 47.469 14.234 1 43.78 1 MET B CA 1
ATOM 1000 C C . MET B 1 1 ? -2.938 46.562 13.25 1 43.78 1 MET B C 1
ATOM 1002 O O . MET B 1 1 ? -3.551 45.844 12.453 1 43.78 1 MET B O 1
ATOM 1006 N N . GLY B 1 2 ? -1.817 47.031 12.664 1 46.09 2 GLY B N 1
ATOM 1007 C CA . GLY B 1 2 ? -0.758 47.281 11.703 1 46.09 2 GLY B CA 1
ATOM 1008 C C . GLY B 1 2 ? 0.148 46.094 11.484 1 46.09 2 GLY B C 1
ATOM 1009 O O . GLY B 1 2 ? -0.236 44.938 11.781 1 46.09 2 GLY B O 1
ATOM 1010 N N . TYR B 1 3 ? 1.427 46.438 11.617 1 53.47 3 TYR B N 1
ATOM 1011 C CA . TYR B 1 3 ? 2.615 45.625 11.336 1 53.47 3 TYR B CA 1
ATOM 1012 C C . TYR B 1 3 ? 2.588 44.312 12.102 1 53.47 3 TYR B C 1
ATOM 1014 O O . TYR B 1 3 ? 2.969 43.281 11.57 1 53.47 3 TYR B O 1
ATOM 1022 N N . ARG B 1 4 ? 2.059 44.375 13.273 1 52.94 4 ARG B N 1
ATOM 1023 C CA . ARG B 1 4 ? 2.021 43.156 14.078 1 52.94 4 ARG B CA 1
ATOM 1024 C C . ARG B 1 4 ? 0.978 42.188 13.555 1 52.94 4 ARG B C 1
ATOM 1026 O O . ARG B 1 4 ? 1.188 40.969 13.586 1 52.94 4 ARG B O 1
ATOM 1033 N N . ASP B 1 5 ? -0.142 42.75 13.117 1 56.25 5 ASP B N 1
ATOM 1034 C CA . ASP B 1 5 ? -1.178 41.906 12.562 1 56.25 5 ASP B CA 1
ATOM 1035 C C . ASP B 1 5 ? -0.694 41.188 11.289 1 56.25 5 ASP B C 1
ATOM 1037 O O . ASP B 1 5 ? -1.048 40.062 11.031 1 56.25 5 ASP B O 1
ATOM 1041 N N . GLY B 1 6 ? 0.1 41.844 10.492 1 51.03 6 GLY B N 1
ATOM 1042 C CA . GLY B 1 6 ? 0.671 41.312 9.273 1 51.03 6 GLY B CA 1
ATOM 1043 C C . GLY B 1 6 ? 1.686 40.219 9.523 1 51.03 6 GLY B C 1
ATOM 1044 O O . GLY B 1 6 ? 1.758 39.219 8.766 1 51.03 6 GLY B O 1
ATOM 1045 N N . ILE B 1 7 ? 2.516 40.438 10.562 1 53.41 7 ILE B N 1
ATOM 1046 C CA . ILE B 1 7 ? 3.518 39.438 10.93 1 53.41 7 ILE B CA 1
ATOM 1047 C C . ILE B 1 7 ? 2.828 38.156 11.375 1 53.41 7 ILE B C 1
ATOM 1049 O O . ILE B 1 7 ? 3.248 37.062 11.008 1 53.41 7 ILE B O 1
ATOM 1053 N N . THR B 1 8 ? 1.669 38.438 12.047 1 59.28 8 THR B N 1
ATOM 1054 C CA . THR B 1 8 ? 0.943 37.281 12.539 1 59.28 8 THR B CA 1
ATOM 1055 C C . THR B 1 8 ? 0.297 36.531 11.383 1 59.28 8 THR B C 1
ATOM 1057 O O . THR B 1 8 ? 0.316 35.281 11.359 1 59.28 8 THR B O 1
ATOM 1060 N N . GLU B 1 9 ? -0.207 37.312 10.43 1 63.03 9 GLU B N 1
ATOM 1061 C CA . GLU B 1 9 ? -0.816 36.688 9.258 1 63.03 9 GLU B CA 1
ATOM 1062 C C . GLU B 1 9 ? 0.232 36 8.406 1 63.03 9 GLU B C 1
ATOM 1064 O O . GLU B 1 9 ? -0.009 34.875 7.898 1 63.03 9 GLU B O 1
ATOM 1069 N N . GLY B 1 10 ? 1.354 36.625 8.18 1 59.38 10 GLY B N 1
ATOM 1070 C CA . GLY B 1 10 ? 2.455 36.031 7.445 1 59.38 10 GLY B CA 1
ATOM 1071 C C . GLY B 1 10 ? 2.982 34.781 8.102 1 59.38 10 GLY B C 1
ATOM 1072 O O . GLY B 1 10 ? 3.293 33.781 7.414 1 59.38 10 GLY B O 1
ATOM 1073 N N . GLN B 1 11 ? 3.111 34.875 9.422 1 65.56 11 GLN B N 1
ATOM 1074 C CA . GLN B 1 11 ? 3.543 33.688 10.172 1 65.56 11 GLN B CA 1
ATOM 1075 C C . GLN B 1 11 ? 2.533 32.562 10.039 1 65.56 11 GLN B C 1
ATOM 1077 O O . GLN B 1 11 ? 2.916 31.391 9.914 1 65.56 11 GLN B O 1
ATOM 1082 N N . LYS B 1 12 ? 1.3 33 9.984 1 68.31 12 LYS B N 1
ATOM 1083 C CA . LYS B 1 12 ? 0.242 32.031 9.797 1 68.31 12 LYS B CA 1
ATOM 1084 C C . LYS B 1 12 ? 0.329 31.375 8.414 1 68.31 12 LYS B C 1
ATOM 1086 O O . LYS B 1 12 ? 0.147 30.156 8.273 1 68.31 12 LYS B O 1
ATOM 1091 N N . ASP B 1 13 ? 0.689 32.219 7.398 1 73.12 13 ASP B N 1
ATOM 1092 C CA . ASP B 1 13 ? 0.797 31.688 6.035 1 73.12 13 ASP B CA 1
ATOM 1093 C C . ASP B 1 13 ? 1.979 30.734 5.898 1 73.12 13 ASP B C 1
ATOM 1095 O O . ASP B 1 13 ? 1.876 29.703 5.234 1 73.12 13 ASP B O 1
ATOM 1099 N N . VAL B 1 14 ? 3.119 31.125 6.43 1 72.31 14 VAL B N 1
ATOM 1100 C CA . VAL B 1 14 ? 4.297 30.266 6.398 1 72.31 14 VAL B CA 1
ATOM 1101 C C . VAL B 1 14 ? 4.031 28.984 7.188 1 72.31 14 VAL B C 1
ATOM 1103 O O . VAL B 1 14 ? 4.402 27.891 6.758 1 72.31 14 VAL B O 1
ATOM 1106 N N . ALA B 1 15 ? 3.34 29.156 8.352 1 73.25 15 ALA B N 1
ATOM 1107 C CA . ALA B 1 15 ? 2.982 28 9.164 1 73.25 15 ALA B CA 1
ATOM 1108 C C . ALA B 1 15 ? 2.045 27.062 8.406 1 73.25 15 ALA B C 1
ATOM 1110 O O . ALA B 1 15 ? 2.205 25.828 8.453 1 73.25 15 ALA B O 1
ATOM 1111 N N . GLN B 1 16 ? 1.19 27.656 7.664 1 75.31 16 GLN B N 1
ATOM 1112 C CA . GLN B 1 16 ? 0.243 26.859 6.883 1 75.31 16 GLN B CA 1
ATOM 1113 C C . GLN B 1 16 ? 0.937 26.172 5.719 1 75.31 16 GLN B C 1
ATOM 1115 O O . GLN B 1 16 ? 0.61 25.016 5.395 1 75.31 16 GLN B O 1
ATOM 1120 N N . GLU B 1 17 ? 1.875 26.875 5.07 1 76.62 17 GLU B N 1
ATOM 1121 C CA . GLU B 1 17 ? 2.635 26.234 3.994 1 76.62 17 GLU B CA 1
ATOM 1122 C C . GLU B 1 17 ? 3.443 25.047 4.512 1 76.62 17 GLU B C 1
ATOM 1124 O O . GLU B 1 17 ? 3.533 24.016 3.848 1 76.62 17 GLU B O 1
ATOM 1129 N N . GLY B 1 18 ? 4.062 25.234 5.656 1 75.88 18 GLY B N 1
ATOM 1130 C CA . GLY B 1 18 ? 4.77 24.141 6.301 1 75.88 18 GLY B CA 1
ATOM 1131 C C . GLY B 1 18 ? 3.875 22.953 6.613 1 75.88 18 GLY B C 1
ATOM 1132 O O . GLY B 1 18 ? 4.246 21.812 6.367 1 75.88 18 GLY B O 1
ATOM 1133 N N . PHE B 1 19 ? 2.715 23.281 7.035 1 76 19 PHE B N 1
ATOM 1134 C CA . PHE B 1 19 ? 1.744 22.234 7.363 1 76 19 PHE B CA 1
ATOM 1135 C C . PHE B 1 19 ? 1.325 21.469 6.113 1 76 19 PHE B C 1
ATOM 1137 O O . PHE B 1 19 ? 1.245 20.234 6.129 1 76 19 PHE B O 1
ATOM 1144 N N . ASN B 1 20 ? 1.116 22.234 5.055 1 80.06 20 ASN B N 1
ATOM 1145 C CA . ASN B 1 20 ? 0.713 21.609 3.805 1 80.06 20 ASN B CA 1
ATOM 1146 C C . ASN B 1 20 ? 1.8 20.688 3.268 1 80.06 20 ASN B C 1
ATOM 1148 O O . ASN B 1 20 ? 1.506 19.594 2.789 1 80.06 20 ASN B O 1
ATOM 1152 N N . LEU B 1 21 ? 3.01 21.188 3.322 1 81 21 LEU B N 1
ATOM 1153 C CA . LEU B 1 21 ? 4.129 20.375 2.865 1 81 21 LEU B CA 1
ATOM 1154 C C . LEU B 1 21 ? 4.277 19.125 3.725 1 81 21 LEU B C 1
ATOM 1156 O O . LEU B 1 21 ? 4.477 18.016 3.201 1 81 21 LEU B O 1
ATOM 1160 N N . GLY B 1 22 ? 4.16 19.375 5.023 1 81.69 22 GLY B N 1
ATOM 1161 C CA . GLY B 1 22 ? 4.242 18.234 5.926 1 81.69 22 GLY B CA 1
ATOM 1162 C C . GLY B 1 22 ? 3.145 17.203 5.699 1 81.69 22 GLY B C 1
ATOM 1163 O O . GLY B 1 22 ? 3.396 16 5.75 1 81.69 22 GLY B O 1
ATOM 1164 N N . HIS B 1 23 ? 2.045 17.703 5.422 1 84.88 23 HIS B N 1
ATOM 1165 C CA . HIS B 1 23 ? 0.893 16.844 5.152 1 84.88 23 HIS B CA 1
ATOM 1166 C C . HIS B 1 23 ? 1.103 16.016 3.887 1 84.88 23 HIS B C 1
ATOM 1168 O O . HIS B 1 23 ? 0.806 14.82 3.867 1 84.88 23 HIS B O 1
ATOM 1174 N N . ARG B 1 24 ? 1.627 16.594 2.908 1 87.38 24 ARG B N 1
ATOM 1175 C CA . ARG B 1 24 ? 1.887 15.906 1.648 1 87.38 24 ARG B CA 1
ATOM 1176 C C . ARG B 1 24 ? 2.971 14.844 1.818 1 87.38 24 ARG B C 1
ATOM 1178 O O . ARG B 1 24 ? 2.824 13.719 1.337 1 87.38 24 ARG B O 1
ATOM 1185 N N . GLN B 1 25 ? 3.941 15.188 2.504 1 87 25 GLN B N 1
ATOM 1186 C CA . GLN B 1 25 ? 5.047 14.266 2.723 1 87 25 GLN B CA 1
ATOM 1187 C C . GLN B 1 25 ? 4.598 13.055 3.533 1 87 25 GLN B C 1
ATOM 1189 O O . GLN B 1 25 ? 4.996 11.922 3.242 1 87 25 GLN B O 1
ATOM 1194 N N . SER B 1 26 ? 3.791 13.367 4.496 1 89.38 26 SER B N 1
ATOM 1195 C CA . SER B 1 26 ? 3.299 12.281 5.332 1 89.38 26 SER B CA 1
ATOM 1196 C C . SER B 1 26 ? 2.443 11.312 4.523 1 89.38 26 SER B C 1
ATOM 1198 O O . SER B 1 26 ? 2.533 10.094 4.707 1 89.38 26 SER B O 1
ATOM 1200 N N . ALA B 1 27 ? 1.693 11.875 3.631 1 92.56 27 ALA B N 1
ATOM 1201 C CA . ALA B 1 27 ? 0.868 11.031 2.77 1 92.56 27 ALA B CA 1
ATOM 1202 C C . ALA B 1 27 ? 1.732 10.18 1.841 1 92.56 27 ALA B C 1
ATOM 1204 O O . ALA B 1 27 ? 1.459 9 1.642 1 92.56 27 ALA B O 1
ATOM 1205 N N . ASP B 1 28 ? 2.701 10.742 1.327 1 92.88 28 ASP B N 1
ATOM 1206 C CA . ASP B 1 28 ? 3.602 10.016 0.437 1 92.88 28 ASP B CA 1
ATOM 1207 C C . ASP B 1 28 ? 4.273 8.852 1.164 1 92.88 28 ASP B C 1
ATOM 1209 O O . ASP B 1 28 ? 4.387 7.75 0.619 1 92.88 28 ASP B O 1
ATOM 1213 N N . VAL B 1 29 ? 4.676 9.148 2.338 1 91.69 29 VAL B N 1
ATOM 1214 C CA . VAL B 1 29 ? 5.367 8.133 3.129 1 91.69 29 VAL B CA 1
ATOM 1215 C C . VAL B 1 29 ? 4.398 7 3.475 1 91.69 29 VAL B C 1
ATOM 1217 O O . VAL B 1 29 ? 4.723 5.824 3.299 1 91.69 29 VAL B O 1
ATOM 1220 N N . ALA B 1 30 ? 3.266 7.359 3.953 1 94.62 30 ALA B N 1
ATOM 1221 C CA . ALA B 1 30 ? 2.281 6.344 4.312 1 94.62 30 ALA B CA 1
ATOM 1222 C C . ALA B 1 30 ? 1.895 5.5 3.102 1 94.62 30 ALA B C 1
ATOM 1224 O O . ALA B 1 30 ? 1.778 4.277 3.199 1 94.62 30 ALA B O 1
ATOM 1225 N N . PHE B 1 31 ? 1.722 6.113 1.966 1 95.44 31 PHE B N 1
ATOM 1226 C CA . PHE B 1 31 ? 1.355 5.438 0.728 1 95.44 31 PHE B CA 1
ATOM 1227 C C . PHE B 1 31 ? 2.428 4.434 0.323 1 95.44 31 PHE B C 1
ATOM 1229 O O . PHE B 1 31 ? 2.115 3.295 -0.039 1 95.44 31 PHE B O 1
ATOM 1236 N N . LYS B 1 32 ? 3.629 4.852 0.367 1 94.5 32 LYS B N 1
ATOM 1237 C CA . LYS B 1 32 ? 4.746 3.98 0.009 1 94.5 32 LYS B CA 1
ATOM 1238 C C . LYS B 1 32 ? 4.781 2.738 0.895 1 94.5 32 LYS B C 1
ATOM 1240 O O . LYS B 1 32 ? 4.977 1.625 0.403 1 94.5 32 LYS B O 1
ATOM 1245 N N . TRP B 1 33 ? 4.625 2.98 2.162 1 93.88 33 TRP B N 1
ATOM 1246 C CA . TRP B 1 33 ? 4.645 1.851 3.086 1 93.88 33 TRP B CA 1
ATOM 1247 C C . TRP B 1 33 ? 3.426 0.959 2.887 1 93.88 33 TRP B C 1
ATOM 1249 O O . TRP B 1 33 ? 3.51 -0.262 3.037 1 93.88 33 TRP B O 1
ATOM 1259 N N . GLY B 1 34 ? 2.307 1.541 2.545 1 95.06 34 GLY B N 1
ATOM 1260 C CA . GLY B 1 34 ? 1.166 0.737 2.137 1 95.06 34 GLY B CA 1
ATOM 1261 C C . GLY B 1 34 ? 1.453 -0.136 0.93 1 95.06 34 GLY B C 1
ATOM 1262 O O . GLY B 1 34 ? 1.103 -1.317 0.914 1 95.06 34 GLY B O 1
ATOM 1263 N N . LEU B 1 35 ? 2.088 0.507 -0.011 1 95.69 35 LEU B N 1
ATOM 1264 C CA . LEU B 1 35 ? 2.467 -0.219 -1.219 1 95.69 35 LEU B CA 1
ATOM 1265 C C . LEU B 1 35 ? 3.359 -1.407 -0.881 1 95.69 35 LEU B C 1
ATOM 1267 O O . LEU B 1 35 ? 3.107 -2.527 -1.333 1 95.69 35 LEU B O 1
ATOM 1271 N N . VAL B 1 36 ? 4.316 -1.136 -0.097 1 95.25 36 VAL B N 1
ATOM 1272 C CA . VAL B 1 36 ? 5.273 -2.16 0.298 1 95.25 36 VAL B CA 1
ATOM 1273 C C . VAL B 1 36 ? 4.559 -3.279 1.05 1 95.25 36 VAL B C 1
ATOM 1275 O O . VAL B 1 36 ? 4.738 -4.461 0.741 1 95.25 36 VAL B O 1
ATOM 1278 N N . ARG B 1 37 ? 3.736 -2.918 1.982 1 95.06 37 ARG B N 1
ATOM 1279 C CA . ARG B 1 37 ? 3.002 -3.922 2.746 1 95.06 37 ARG B CA 1
ATOM 1280 C C . ARG B 1 37 ? 2.029 -4.684 1.854 1 95.06 37 ARG B C 1
ATOM 1282 O O . ARG B 1 37 ? 1.872 -5.898 1.995 1 95.06 37 ARG B O 1
ATOM 1289 N N . GLY B 1 38 ? 1.384 -3.982 0.972 1 95.25 38 GLY B N 1
ATOM 1290 C CA . GLY B 1 38 ? 0.467 -4.645 0.057 1 95.25 38 GLY B CA 1
ATOM 1291 C C . GLY B 1 38 ? 1.144 -5.68 -0.823 1 95.25 38 GLY B C 1
ATOM 1292 O O . GLY B 1 38 ? 0.684 -6.816 -0.915 1 95.25 38 GLY B O 1
ATOM 1293 N N . ILE B 1 39 ? 2.24 -5.281 -1.411 1 95.25 39 ILE B N 1
ATOM 1294 C CA . ILE B 1 39 ? 2.959 -6.168 -2.318 1 95.25 39 ILE B CA 1
ATOM 1295 C C . ILE B 1 39 ? 3.469 -7.387 -1.553 1 95.25 39 ILE B C 1
ATOM 1297 O O . ILE B 1 39 ? 3.242 -8.523 -1.966 1 95.25 39 ILE B O 1
ATOM 1301 N N . THR B 1 40 ? 4.07 -7.121 -0.441 1 95.25 40 THR B N 1
ATOM 1302 C CA . THR B 1 40 ? 4.652 -8.203 0.35 1 95.25 40 THR B CA 1
ATOM 1303 C C . THR B 1 40 ? 3.564 -9.148 0.847 1 95.25 40 THR B C 1
ATOM 1305 O O . THR B 1 40 ? 3.723 -10.367 0.782 1 95.25 40 THR B O 1
ATOM 1308 N N . SER B 1 41 ? 2.473 -8.625 1.314 1 94.5 41 SER B N 1
ATOM 1309 C CA . SER B 1 41 ? 1.389 -9.445 1.844 1 94.5 41 SER B CA 1
ATOM 1310 C C . SER B 1 41 ? 0.758 -10.305 0.75 1 94.5 41 SER B C 1
ATOM 1312 O O . SER B 1 41 ? 0.466 -11.484 0.966 1 94.5 41 SER B O 1
ATOM 1314 N N . ALA B 1 42 ? 0.573 -9.68 -0.387 1 94.81 42 ALA B N 1
ATOM 1315 C CA . ALA B 1 42 ? -0.027 -10.422 -1.495 1 94.81 42 ALA B CA 1
ATOM 1316 C C . ALA B 1 42 ? 0.842 -11.609 -1.896 1 94.81 42 ALA B C 1
ATOM 1318 O O . ALA B 1 42 ? 0.346 -12.727 -2.043 1 94.81 42 ALA B O 1
ATOM 1319 N N . LEU B 1 43 ? 2.115 -11.359 -2.041 1 94.31 43 LEU B N 1
ATOM 1320 C CA . LEU B 1 43 ? 3.023 -12.422 -2.469 1 94.31 43 LEU B CA 1
ATOM 1321 C C . LEU B 1 43 ? 3.172 -13.484 -1.382 1 94.31 43 LEU B C 1
ATOM 1323 O O . LEU B 1 43 ? 3.207 -14.68 -1.677 1 94.31 43 LEU B O 1
ATOM 1327 N N . ALA B 1 44 ? 3.178 -13.016 -0.155 1 94.31 44 ALA B N 1
ATOM 1328 C CA . ALA B 1 44 ? 3.336 -13.938 0.963 1 94.31 44 ALA B CA 1
ATOM 1329 C C . ALA B 1 44 ? 2.086 -14.797 1.146 1 94.31 44 ALA B C 1
ATOM 1331 O O . ALA B 1 44 ? 2.16 -15.906 1.679 1 94.31 44 ALA B O 1
ATOM 1332 N N . SER B 1 45 ? 0.97 -14.328 0.711 1 93 45 SER B N 1
ATOM 1333 C CA . SER B 1 45 ? -0.297 -15.023 0.935 1 93 45 SER B CA 1
ATOM 1334 C C . SER B 1 45 ? -0.54 -16.094 -0.126 1 93 45 SER B C 1
ATOM 1336 O O . SER B 1 45 ? -1.481 -16.875 -0.016 1 93 45 SER B O 1
ATOM 1338 N N . LEU B 1 46 ? 0.259 -16.094 -1.133 1 92.88 46 LEU B N 1
ATOM 1339 C CA . LEU B 1 46 ? 0.086 -17.094 -2.18 1 92.88 46 LEU B CA 1
ATOM 1340 C C . LEU B 1 46 ? 0.281 -18.5 -1.622 1 92.88 46 LEU B C 1
ATOM 1342 O O . LEU B 1 46 ? 1.033 -18.703 -0.665 1 92.88 46 LEU B O 1
ATOM 1346 N N . PRO B 1 47 ? -0.398 -19.422 -2.25 1 92.62 47 PRO B N 1
ATOM 1347 C CA . PRO B 1 47 ? -0.113 -20.812 -1.888 1 92.62 47 PRO B CA 1
ATOM 1348 C C . PRO B 1 47 ? 1.349 -21.203 -2.109 1 92.62 47 PRO B C 1
ATOM 1350 O O . PRO B 1 47 ? 1.997 -20.672 -3.018 1 92.62 47 PRO B O 1
ATOM 1353 N N . ASP B 1 48 ? 1.821 -22.188 -1.366 1 92.5 48 ASP B N 1
ATOM 1354 C CA . ASP B 1 48 ? 3.229 -22.578 -1.401 1 92.5 48 ASP B CA 1
ATOM 1355 C C . ASP B 1 48 ? 3.648 -22.984 -2.809 1 92.5 48 ASP B C 1
ATOM 1357 O O . ASP B 1 48 ? 4.723 -22.609 -3.279 1 92.5 48 ASP B O 1
ATOM 1361 N N . ARG B 1 49 ? 2.826 -23.656 -3.436 1 91.94 49 ARG B N 1
ATOM 1362 C CA . ARG B 1 49 ? 3.145 -24.156 -4.773 1 91.94 49 ARG B CA 1
ATOM 1363 C C . ARG B 1 49 ? 3.371 -23 -5.742 1 91.94 49 ARG B C 1
ATOM 1365 O O . ARG B 1 49 ? 4.238 -23.078 -6.613 1 91.94 49 ARG B O 1
ATOM 1372 N N . LEU B 1 50 ? 2.629 -21.953 -5.551 1 91.62 50 LEU B N 1
ATOM 1373 C CA . LEU B 1 50 ? 2.773 -20.797 -6.43 1 91.62 50 LEU B CA 1
ATOM 1374 C C . LEU B 1 50 ? 3.996 -19.969 -6.047 1 91.62 50 LEU B C 1
ATOM 1376 O O . LEU B 1 50 ? 4.703 -19.453 -6.922 1 91.62 50 LEU B O 1
ATOM 1380 N N . LYS B 1 51 ? 4.25 -19.859 -4.762 1 92.12 51 LYS B N 1
ATOM 1381 C CA . LYS B 1 51 ? 5.449 -19.172 -4.305 1 92.12 51 LYS B CA 1
ATOM 1382 C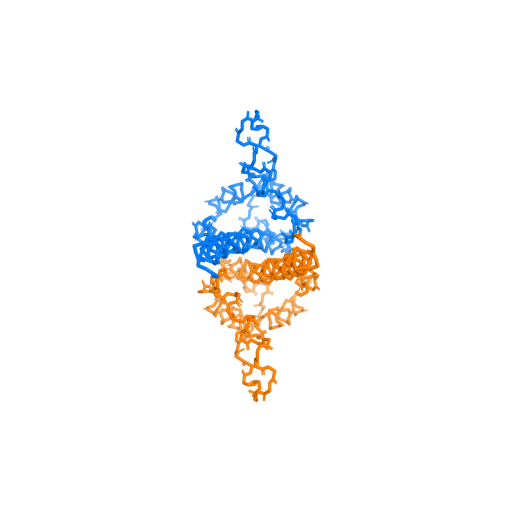 C . LYS B 1 51 ? 6.711 -19.828 -4.844 1 92.12 51 LYS B C 1
ATOM 1384 O O . LYS B 1 51 ? 7.664 -19.156 -5.227 1 92.12 51 LYS B O 1
ATOM 1389 N N . GLU B 1 52 ? 6.664 -21.078 -4.895 1 93.19 52 GLU B N 1
ATOM 1390 C CA . GLU B 1 52 ? 7.816 -21.844 -5.371 1 93.19 52 GLU B CA 1
ATOM 1391 C C . GLU B 1 52 ? 8.055 -21.609 -6.859 1 93.19 52 GLU B C 1
ATOM 1393 O O . GLU B 1 52 ? 9.195 -21.656 -7.32 1 93.19 52 GLU B O 1
ATOM 1398 N N . LYS B 1 53 ? 6.969 -21.391 -7.531 1 90.12 53 LYS B N 1
ATOM 1399 C CA . LYS B 1 53 ? 7.09 -21.109 -8.961 1 90.12 53 LYS B CA 1
ATOM 1400 C C . LYS B 1 53 ? 7.613 -19.703 -9.203 1 90.12 53 LYS B C 1
ATOM 1402 O O . LYS B 1 53 ? 8.336 -19.453 -10.164 1 90.12 53 LYS B O 1
ATOM 1407 N N . LEU B 1 54 ? 7.211 -18.812 -8.367 1 90.56 54 LEU B N 1
ATOM 1408 C CA . LEU B 1 54 ? 7.625 -17.422 -8.508 1 90.56 54 LEU B CA 1
ATOM 1409 C C . LEU B 1 54 ? 9.047 -17.219 -7.996 1 90.56 54 LEU B C 1
ATOM 1411 O O . LEU B 1 54 ? 9.836 -16.5 -8.609 1 90.56 54 LEU B O 1
ATOM 1415 N N . LEU B 1 55 ? 9.258 -17.766 -6.875 1 91.88 55 LEU B N 1
ATOM 1416 C CA . LEU B 1 55 ? 10.555 -17.688 -6.211 1 91.88 55 LEU B CA 1
ATOM 1417 C C . LEU B 1 55 ? 11.148 -19.078 -6.035 1 91.88 55 LEU B C 1
ATOM 1419 O O . LEU B 1 55 ? 10.953 -19.719 -5 1 91.88 55 LEU B O 1
ATOM 1423 N N . LEU B 1 56 ? 11.938 -19.562 -7.035 1 84 56 LEU B N 1
ATOM 1424 C CA . LEU B 1 56 ? 12.469 -20.906 -7.086 1 84 56 LEU B CA 1
ATOM 1425 C C . LEU B 1 56 ? 13.453 -21.156 -5.941 1 84 56 LEU B C 1
ATOM 1427 O O . LEU B 1 56 ? 13.5 -22.25 -5.383 1 84 56 LEU B O 1
ATOM 1431 N N . ASP B 1 57 ? 14.141 -20.109 -5.613 1 90.81 57 ASP B N 1
ATOM 1432 C CA . ASP B 1 57 ? 15.188 -20.203 -4.598 1 90.81 57 ASP B CA 1
ATOM 1433 C C . ASP B 1 57 ? 14.594 -20.094 -3.193 1 90.81 57 ASP B C 1
ATOM 1435 O O . ASP B 1 57 ? 13.836 -19.172 -2.9 1 90.81 57 ASP B O 1
ATOM 1439 N N . ALA B 1 58 ? 14.875 -21.094 -2.324 1 93.25 58 ALA B N 1
ATOM 1440 C CA . ALA B 1 58 ? 14.391 -21.109 -0.946 1 93.25 58 ALA B CA 1
ATOM 1441 C C . ALA B 1 58 ? 14.859 -19.875 -0.183 1 93.25 58 ALA B C 1
ATOM 1443 O O . ALA B 1 58 ? 14.156 -19.375 0.701 1 93.25 58 ALA B O 1
ATOM 1444 N N . GLN B 1 59 ? 16.047 -19.438 -0.525 1 93.69 59 GLN B N 1
ATOM 1445 C CA . GLN B 1 59 ? 16.578 -18.25 0.135 1 93.69 59 GLN B CA 1
ATOM 1446 C C . GLN B 1 59 ? 15.703 -17.031 -0.155 1 93.69 59 GLN B C 1
ATOM 1448 O O . GLN B 1 59 ? 15.438 -16.234 0.74 1 93.69 59 GLN B O 1
ATOM 1453 N N . ARG B 1 60 ? 15.258 -16.938 -1.311 1 93.44 60 ARG B N 1
ATOM 1454 C CA . ARG B 1 60 ? 14.422 -15.805 -1.705 1 93.44 60 ARG B CA 1
ATOM 1455 C C . ARG B 1 60 ? 13.047 -15.891 -1.058 1 93.44 60 ARG B C 1
ATOM 1457 O O . ARG B 1 60 ? 12.477 -14.867 -0.671 1 93.44 60 ARG B O 1
ATOM 1464 N N . ARG B 1 61 ? 12.562 -17.062 -0.944 1 95.06 61 ARG B N 1
ATOM 1465 C CA . ARG B 1 61 ? 11.289 -17.234 -0.254 1 95.06 61 ARG B CA 1
ATOM 1466 C C . ARG B 1 61 ? 11.406 -16.859 1.219 1 95.06 61 ARG B C 1
ATOM 1468 O O . ARG B 1 61 ? 10.492 -16.266 1.788 1 95.06 61 ARG B O 1
ATOM 1475 N N . GLY B 1 62 ? 12.477 -17.281 1.764 1 95.94 62 GLY B N 1
ATOM 1476 C CA . GLY B 1 62 ? 12.742 -16.875 3.137 1 95.94 62 GLY B CA 1
ATOM 1477 C C . GLY B 1 62 ? 12.828 -15.375 3.316 1 95.94 62 GLY B C 1
ATOM 1478 O O . GLY B 1 62 ? 12.32 -14.836 4.301 1 95.94 62 GLY B O 1
ATOM 1479 N N . LYS B 1 63 ? 13.484 -14.727 2.373 1 95.12 63 LYS B N 1
ATOM 1480 C CA . LYS B 1 63 ? 13.594 -13.273 2.408 1 95.12 63 LYS B CA 1
ATOM 1481 C C . LYS B 1 63 ? 12.211 -12.625 2.326 1 95.12 63 LYS B C 1
ATOM 1483 O O . LYS B 1 63 ? 11.945 -11.633 3.01 1 95.12 63 LYS B O 1
ATOM 1488 N N . LEU B 1 64 ? 11.383 -13.188 1.478 1 96.06 64 LEU B N 1
ATOM 1489 C CA . LEU B 1 64 ? 10.023 -12.672 1.354 1 96.06 64 LEU B CA 1
ATOM 1490 C C . LEU B 1 64 ? 9.273 -12.797 2.678 1 96.06 64 LEU B C 1
ATOM 1492 O O . LEU B 1 64 ? 8.594 -11.852 3.104 1 96.06 64 LEU B O 1
ATOM 1496 N N . GLU B 1 65 ? 9.367 -13.844 3.283 1 95.56 65 GLU B N 1
ATOM 1497 C CA . GLU B 1 65 ? 8.711 -14.078 4.562 1 95.56 65 GLU B CA 1
ATOM 1498 C C . GLU B 1 65 ? 9.234 -13.125 5.633 1 95.56 65 GLU B C 1
ATOM 1500 O O . GLU B 1 65 ? 8.461 -12.594 6.434 1 95.56 65 GLU B O 1
ATOM 1505 N N . ASP B 1 66 ? 10.523 -12.977 5.602 1 95.75 66 ASP B N 1
ATOM 1506 C CA . ASP B 1 66 ? 11.125 -12.047 6.551 1 95.75 66 ASP B CA 1
ATOM 1507 C C . ASP B 1 66 ? 10.609 -10.625 6.332 1 95.75 66 ASP B C 1
ATOM 1509 O O . ASP B 1 66 ? 10.297 -9.914 7.289 1 95.75 66 ASP B O 1
ATOM 1513 N N . LEU B 1 67 ? 10.594 -10.266 5.125 1 95.31 67 LEU B N 1
ATOM 1514 C CA . LEU B 1 67 ? 10.078 -8.938 4.789 1 95.31 67 LEU B CA 1
ATOM 1515 C C . LEU B 1 67 ? 8.625 -8.789 5.23 1 95.31 67 LEU B C 1
ATOM 1517 O O . LEU B 1 67 ? 8.258 -7.789 5.848 1 95.31 67 LEU B O 1
ATOM 1521 N N . HIS B 1 68 ? 7.82 -9.781 4.914 1 95.25 68 HIS B N 1
ATOM 1522 C CA . HIS B 1 68 ? 6.41 -9.758 5.293 1 95.25 68 HIS B CA 1
ATOM 1523 C C . HIS B 1 68 ? 6.254 -9.617 6.805 1 95.25 68 HIS B C 1
ATOM 1525 O O . HIS B 1 68 ? 5.461 -8.797 7.273 1 95.25 68 HIS B O 1
ATOM 1531 N N . ASN B 1 69 ? 6.961 -10.328 7.559 1 94.06 69 ASN B N 1
ATOM 1532 C CA . ASN B 1 69 ? 6.879 -10.297 9.016 1 94.06 69 ASN B CA 1
ATOM 1533 C C . ASN B 1 69 ? 7.27 -8.93 9.57 1 94.06 69 ASN B C 1
ATOM 1535 O O . ASN B 1 69 ? 6.68 -8.453 10.539 1 94.06 69 ASN B O 1
ATOM 1539 N N . SER B 1 70 ? 8.195 -8.32 8.93 1 92.25 70 SER B N 1
ATOM 1540 C CA . SER B 1 70 ? 8.688 -7.023 9.383 1 92.25 70 SER B CA 1
ATOM 1541 C C . SER B 1 70 ? 7.672 -5.922 9.102 1 92.25 70 SER B C 1
ATOM 1543 O O . SER B 1 70 ? 7.496 -5.008 9.906 1 92.25 70 SER B O 1
ATOM 1545 N N . VAL B 1 71 ? 6.926 -6.07 8 1 92.31 71 VAL B N 1
ATOM 1546 C CA . VAL B 1 71 ? 6.113 -4.945 7.555 1 92.31 71 VAL B CA 1
ATOM 1547 C C . VAL B 1 71 ? 4.66 -5.148 7.98 1 92.31 71 VAL B C 1
ATOM 1549 O O . VAL B 1 71 ? 3.896 -4.188 8.086 1 92.31 71 VAL B O 1
ATOM 1552 N N . GLN B 1 72 ? 4.246 -6.324 8.312 1 90.06 72 GLN B N 1
ATOM 1553 C CA . GLN B 1 72 ? 2.846 -6.625 8.586 1 90.06 72 GLN B CA 1
ATOM 1554 C C . GLN B 1 72 ? 2.361 -5.879 9.828 1 90.06 72 GLN B C 1
ATOM 1556 O O . GLN B 1 72 ? 1.157 -5.676 10.008 1 90.06 72 GLN B O 1
ATOM 1561 N N . GLU B 1 73 ? 3.287 -5.395 10.648 1 87.06 73 GLU B N 1
ATOM 1562 C CA . GLU B 1 73 ? 2.893 -4.719 11.883 1 87.06 73 GLU B CA 1
ATOM 1563 C C . GLU B 1 73 ? 2.973 -3.203 11.727 1 87.06 73 GLU B C 1
ATOM 1565 O O . GLU B 1 73 ? 2.607 -2.461 12.641 1 87.06 73 GLU B O 1
ATOM 1570 N N . ILE B 1 74 ? 3.42 -2.838 10.586 1 89.25 74 ILE B N 1
ATOM 1571 C CA . ILE B 1 74 ? 3.58 -1.401 10.375 1 89.25 74 ILE B CA 1
ATOM 1572 C C . ILE B 1 74 ? 2.234 -0.778 10.016 1 89.25 74 ILE B C 1
ATOM 1574 O O . ILE B 1 74 ? 1.567 -1.228 9.078 1 89.25 74 ILE B O 1
ATOM 1578 N N . SER B 1 75 ? 1.843 0.143 10.836 1 91.31 75 SER B N 1
ATOM 1579 C CA . SER B 1 75 ? 0.651 0.944 10.578 1 91.31 75 SER B CA 1
ATOM 1580 C C . SER B 1 75 ? 1.005 2.238 9.852 1 91.31 75 SER B C 1
ATOM 1582 O O . SER B 1 75 ? 2.184 2.555 9.672 1 91.31 75 SER B O 1
ATOM 1584 N N . ALA B 1 76 ? 0.001 2.994 9.453 1 92.12 76 ALA B N 1
ATOM 1585 C CA . ALA B 1 76 ? 0.227 4.301 8.836 1 92.12 76 ALA B CA 1
ATOM 1586 C C . ALA B 1 76 ? 1.005 5.219 9.773 1 92.12 76 ALA B C 1
ATOM 1588 O O . ALA B 1 76 ? 1.965 5.871 9.359 1 92.12 76 ALA B O 1
ATOM 1589 N N . GLN B 1 77 ? 0.568 5.25 10.992 1 90.19 77 GLN B N 1
ATOM 1590 C CA . GLN B 1 77 ? 1.236 6.09 11.977 1 90.19 77 GLN B CA 1
ATOM 1591 C C . GLN B 1 77 ? 2.658 5.602 12.242 1 90.19 77 GLN B C 1
ATOM 1593 O O . GLN B 1 77 ? 3.572 6.41 12.422 1 90.19 77 GLN B O 1
ATOM 1598 N N . GLY B 1 78 ? 2.793 4.297 12.273 1 90.81 78 GLY B N 1
ATOM 1599 C CA . GLY B 1 78 ? 4.133 3.742 12.414 1 90.81 78 GLY B CA 1
ATOM 1600 C C . GLY B 1 78 ? 5.066 4.148 11.289 1 90.81 78 GLY B C 1
ATOM 1601 O O . GLY B 1 78 ? 6.23 4.473 11.531 1 90.81 78 GLY B O 1
ATOM 1602 N N . ALA B 1 79 ? 4.566 4.148 10.156 1 90.69 79 ALA B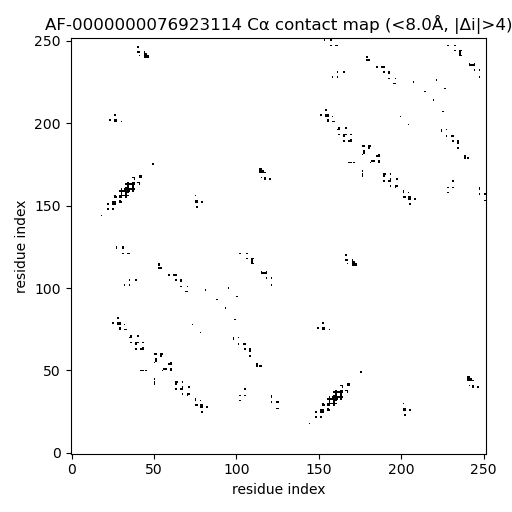 N 1
ATOM 1603 C CA . ALA B 1 79 ? 5.34 4.57 8.984 1 90.69 79 ALA B CA 1
ATOM 1604 C C . ALA B 1 79 ? 5.809 6.016 9.133 1 90.69 79 ALA B 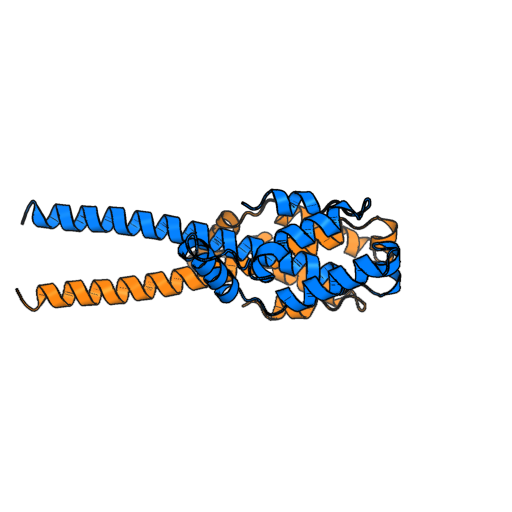C 1
ATOM 1606 O O . ALA B 1 79 ? 6.957 6.336 8.82 1 90.69 79 ALA B O 1
ATOM 1607 N N . LEU B 1 80 ? 4.941 6.832 9.609 1 88.88 80 LEU B N 1
ATOM 1608 C CA . LEU B 1 80 ? 5.27 8.242 9.789 1 88.88 80 LEU B CA 1
ATOM 1609 C C . LEU B 1 80 ? 6.34 8.414 10.859 1 88.88 80 LEU B C 1
ATOM 1611 O O . LEU B 1 80 ? 7.25 9.234 10.711 1 88.88 80 LEU B O 1
ATOM 1615 N N . GLN B 1 81 ? 6.195 7.691 11.875 1 88 81 GLN B N 1
ATOM 1616 C CA . GLN B 1 81 ? 7.176 7.758 12.945 1 88 81 GLN B CA 1
ATOM 1617 C C . GLN B 1 81 ? 8.562 7.355 12.453 1 88 81 GLN B C 1
ATOM 1619 O O . GLN B 1 81 ? 9.562 8 12.781 1 88 81 GLN B O 1
ATOM 1624 N N . LEU B 1 82 ? 8.547 6.344 11.672 1 83.69 82 LEU B N 1
ATOM 1625 C CA . LEU B 1 82 ? 9.812 5.887 11.102 1 83.69 82 LEU B CA 1
ATOM 1626 C C . LEU B 1 82 ? 10.43 6.965 10.219 1 83.69 82 LEU B C 1
ATOM 1628 O O . LEU B 1 82 ? 11.641 7.184 10.266 1 83.69 82 LEU B O 1
ATOM 1632 N N . PHE B 1 83 ? 9.672 7.594 9.508 1 82.56 83 PHE B N 1
ATOM 1633 C CA . PHE B 1 83 ? 10.141 8.656 8.625 1 82.56 83 PHE B CA 1
ATOM 1634 C C . PHE B 1 83 ? 10.695 9.82 9.438 1 82.56 83 PHE B C 1
ATOM 1636 O O . PHE B 1 83 ? 11.742 10.375 9.094 1 82.56 83 PHE B O 1
ATOM 1643 N N . HIS B 1 84 ? 9.961 10.195 10.391 1 81.25 84 HIS B N 1
ATOM 1644 C CA . HIS B 1 84 ? 10.391 11.305 11.227 1 81.25 84 HIS B CA 1
ATOM 1645 C C . HIS B 1 84 ? 11.695 10.984 11.945 1 81.25 84 HIS B C 1
ATOM 1647 O O . HIS B 1 84 ? 12.578 11.836 12.055 1 81.25 84 HIS B O 1
ATOM 1653 N N . GLU B 1 85 ? 11.812 9.781 12.375 1 80 85 GLU B N 1
ATOM 1654 C CA . GLU B 1 85 ? 13.031 9.344 13.047 1 80 85 GLU B CA 1
ATOM 1655 C C . GLU B 1 85 ? 14.227 9.383 12.102 1 80 85 GLU B C 1
ATOM 1657 O O . GLU B 1 85 ? 15.336 9.734 12.516 1 80 85 GLU B O 1
ATOM 1662 N N . SER B 1 86 ? 13.938 9.031 10.93 1 74.44 86 SER B N 1
ATOM 1663 C CA . SER B 1 86 ? 15.016 9.016 9.938 1 74.44 86 SER B CA 1
ATOM 1664 C C . SER B 1 86 ? 15.438 10.438 9.562 1 74.44 86 SER B C 1
ATOM 1666 O O . SER B 1 86 ? 16.594 10.672 9.203 1 74.44 86 SER B O 1
ATOM 1668 N N . THR B 1 87 ? 14.516 11.336 9.492 1 71.38 87 THR B N 1
ATOM 1669 C CA . THR B 1 87 ? 14.805 12.719 9.117 1 71.38 87 THR B CA 1
ATOM 1670 C C . THR B 1 87 ? 15.531 13.445 10.25 1 71.38 87 THR B C 1
ATOM 1672 O O . THR B 1 87 ? 16.391 14.289 10 1 71.38 87 THR B O 1
ATOM 1675 N N . LEU B 1 88 ? 15.133 13.086 11.469 1 62.5 88 LEU B N 1
ATOM 1676 C CA . LEU B 1 88 ? 15.812 13.68 12.617 1 62.5 88 LEU B CA 1
ATOM 1677 C C . LEU B 1 88 ? 17.188 13.047 12.82 1 62.5 88 LEU B C 1
ATOM 1679 O O . LEU B 1 88 ? 18.109 13.711 13.289 1 62.5 88 LEU B O 1
ATOM 1683 N N . GLN B 1 89 ? 17.312 11.75 12.633 1 60.12 89 GLN B N 1
ATOM 1684 C CA . GLN B 1 89 ? 18.562 11.062 12.898 1 60.12 89 GLN B CA 1
ATOM 1685 C C . GLN B 1 89 ? 19.578 11.305 11.789 1 60.12 89 GLN B C 1
ATOM 1687 O O . GLN B 1 89 ? 20.641 10.688 11.766 1 60.12 89 GLN B O 1
ATOM 1692 N N . ASP B 1 90 ? 19.5 12.125 10.922 1 52.5 90 ASP B N 1
ATOM 1693 C CA . ASP B 1 90 ? 20.656 12.336 10.055 1 52.5 90 ASP B CA 1
ATOM 1694 C C . ASP B 1 90 ? 21.953 12.125 10.82 1 52.5 90 ASP B C 1
ATOM 1696 O O . ASP B 1 90 ? 22.938 11.625 10.266 1 52.5 90 ASP B O 1
ATOM 1700 N N . ASN B 1 91 ? 22.234 12.836 12.039 1 49.66 91 ASN B N 1
ATOM 1701 C CA . ASN B 1 91 ? 23.578 12.844 12.625 1 49.66 91 ASN B CA 1
ATOM 1702 C C . ASN B 1 91 ? 23.953 11.469 13.18 1 49.66 91 ASN B C 1
ATOM 1704 O O . ASN B 1 91 ? 25.047 11.289 13.695 1 49.66 91 ASN B O 1
ATOM 1708 N N . ARG B 1 92 ? 23.203 10.828 14.023 1 46.75 92 ARG B N 1
ATOM 1709 C CA . ARG B 1 92 ? 23.75 9.609 14.609 1 46.75 92 ARG B CA 1
ATOM 1710 C C . ARG B 1 92 ? 23.891 8.516 13.562 1 46.75 92 ARG B C 1
ATOM 1712 O O . ARG B 1 92 ? 23.266 8.578 12.5 1 46.75 92 ARG B O 1
ATOM 1719 N N . ARG B 1 93 ? 24.812 7.621 13.781 1 47.78 93 ARG B N 1
ATOM 1720 C CA . ARG B 1 93 ? 25.25 6.457 13.016 1 47.78 93 ARG B CA 1
ATOM 1721 C C . ARG B 1 93 ? 24.062 5.656 12.5 1 47.78 93 ARG B C 1
ATOM 1723 O O . ARG B 1 93 ? 23.203 5.246 13.281 1 47.78 93 ARG B O 1
ATOM 1730 N N . PRO B 1 94 ? 23.562 5.855 11.336 1 44.62 94 PRO B N 1
ATOM 1731 C CA . PRO B 1 94 ? 22.391 5.238 10.719 1 44.62 94 PRO B CA 1
ATOM 1732 C C . PRO B 1 94 ? 22.203 3.785 11.141 1 44.62 94 PRO B C 1
ATOM 1734 O O . PRO B 1 94 ? 22.891 2.895 10.648 1 44.62 94 PRO B O 1
ATOM 1737 N N . GLU B 1 95 ? 22.406 3.488 12.281 1 45.16 95 GLU B N 1
ATOM 1738 C CA . GLU B 1 95 ? 21.891 2.129 12.43 1 45.16 95 GLU B CA 1
ATOM 1739 C C . GLU B 1 95 ? 20.594 1.943 11.656 1 45.16 95 GLU B C 1
ATOM 1741 O O . GLU B 1 95 ? 19.562 2.527 12.016 1 45.16 95 GLU B O 1
ATOM 1746 N N . GLU B 1 96 ? 20.672 2.029 10.398 1 51.47 96 GLU B N 1
ATOM 1747 C CA . GLU B 1 96 ? 19.609 1.757 9.43 1 51.47 96 GLU B CA 1
ATOM 1748 C C . GLU B 1 96 ? 18.609 0.746 9.977 1 51.47 96 GLU B C 1
ATOM 1750 O O . GLU B 1 96 ? 18.969 -0.393 10.281 1 51.47 96 GLU B O 1
ATOM 1755 N N . SER B 1 97 ? 17.766 1.192 10.859 1 60.59 97 SER B N 1
ATOM 1756 C CA . SER B 1 97 ? 16.781 0.215 11.289 1 60.59 97 SER B CA 1
ATOM 1757 C C . SER B 1 97 ? 16.297 -0.633 10.117 1 60.59 97 SER B C 1
ATOM 1759 O O . SER B 1 97 ? 16.172 -0.136 8.992 1 60.59 97 SER B O 1
ATOM 1761 N N . LYS B 1 98 ? 16.594 -1.909 10.188 1 66.81 98 LYS B N 1
ATOM 1762 C CA . LYS B 1 98 ? 16.172 -2.936 9.234 1 66.81 98 LYS B CA 1
ATOM 1763 C C . LYS B 1 98 ? 14.875 -2.547 8.539 1 66.81 98 LYS B C 1
ATOM 1765 O O . LYS B 1 98 ? 14.688 -2.83 7.355 1 66.81 98 LYS B O 1
ATOM 1770 N N . ILE B 1 99 ? 14.227 -1.643 9.258 1 77.25 99 ILE B N 1
ATOM 1771 C CA . ILE B 1 99 ? 12.898 -1.338 8.734 1 77.25 99 ILE B CA 1
ATOM 1772 C C . ILE B 1 99 ? 13.008 -0.312 7.609 1 77.25 99 ILE B C 1
ATOM 1774 O O . ILE B 1 99 ? 12.227 -0.348 6.652 1 77.25 99 ILE B O 1
ATOM 1778 N N . GLN B 1 100 ? 14.141 0.49 7.629 1 79.44 100 GLN B N 1
ATOM 1779 C CA . GLN B 1 100 ? 14.289 1.546 6.633 1 79.44 100 GLN B CA 1
ATOM 1780 C C . GLN B 1 100 ? 14.727 0.977 5.285 1 79.44 100 GLN B C 1
ATOM 1782 O O . GLN B 1 100 ? 14.547 1.618 4.25 1 79.44 100 GLN B O 1
ATOM 1787 N N . THR B 1 101 ? 15.18 -0.23 5.363 1 88.12 101 THR B N 1
ATOM 1788 C CA . THR B 1 101 ? 15.695 -0.813 4.129 1 88.12 101 THR B CA 1
ATOM 1789 C C . THR B 1 101 ? 14.648 -1.704 3.469 1 88.12 101 THR B C 1
ATOM 1791 O O . THR B 1 101 ? 14.844 -2.184 2.352 1 88.12 101 THR B O 1
ATOM 1794 N N . ILE B 1 102 ? 13.531 -1.799 4.09 1 92.19 102 ILE B N 1
ATOM 1795 C CA . ILE B 1 102 ? 12.539 -2.779 3.67 1 92.19 102 ILE B CA 1
ATOM 1796 C C . ILE B 1 102 ? 12.078 -2.467 2.248 1 92.19 102 ILE B C 1
ATOM 1798 O O . ILE B 1 102 ? 12.016 -3.359 1.397 1 92.19 102 ILE B O 1
ATOM 1802 N N . PRO B 1 103 ? 11.828 -1.234 1.938 1 92.25 103 PRO B N 1
ATOM 1803 C CA . PRO B 1 103 ? 11.43 -0.954 0.556 1 92.25 103 PRO B CA 1
ATOM 1804 C C . PRO B 1 103 ? 12.516 -1.324 -0.456 1 92.25 103 PRO B C 1
ATOM 1806 O O . PRO B 1 103 ? 12.211 -1.881 -1.515 1 92.25 103 PRO B O 1
ATOM 1809 N N . LYS B 1 104 ? 13.711 -1.028 -0.113 1 91.62 104 LYS B N 1
ATOM 1810 C CA . LYS B 1 104 ? 14.828 -1.381 -0.992 1 91.62 104 LYS B CA 1
ATOM 1811 C C . LYS B 1 104 ? 14.984 -2.895 -1.09 1 91.62 104 LYS B C 1
ATOM 1813 O O . LYS B 1 104 ? 15.234 -3.43 -2.174 1 91.62 104 LYS B O 1
ATOM 1818 N N . ASP B 1 105 ? 14.891 -3.572 0.006 1 93.56 105 ASP B N 1
ATOM 1819 C CA . ASP B 1 105 ? 15 -5.027 0.022 1 93.56 105 ASP B CA 1
ATOM 1820 C C . ASP B 1 105 ? 13.906 -5.676 -0.824 1 93.56 105 ASP B C 1
ATOM 1822 O O . ASP B 1 105 ? 14.164 -6.652 -1.532 1 93.56 105 ASP B O 1
ATOM 1826 N N . LEU B 1 106 ? 12.719 -5.129 -0.674 1 95.25 106 LEU B N 1
ATOM 1827 C CA . LEU B 1 106 ? 11.633 -5.652 -1.493 1 95.25 106 LEU B CA 1
ATOM 1828 C C . LEU B 1 106 ? 11.906 -5.426 -2.975 1 95.25 106 LEU B C 1
ATOM 1830 O O . LEU B 1 106 ? 11.703 -6.324 -3.795 1 95.25 106 LEU B O 1
ATOM 1834 N N . LEU B 1 107 ? 12.422 -4.27 -3.352 1 92.62 107 LEU B N 1
ATOM 1835 C CA . LEU B 1 107 ? 12.75 -3.969 -4.742 1 92.62 107 LEU B CA 1
ATOM 1836 C C . LEU B 1 107 ? 13.789 -4.945 -5.277 1 92.62 107 LEU B C 1
ATOM 1838 O O . LEU B 1 107 ? 13.664 -5.434 -6.402 1 92.62 107 LEU B O 1
ATOM 1842 N N . LEU B 1 108 ? 14.742 -5.246 -4.504 1 92 108 LEU B N 1
ATOM 1843 C CA . LEU B 1 108 ? 15.797 -6.176 -4.906 1 92 108 LEU B CA 1
ATOM 1844 C C . LEU B 1 108 ? 15.234 -7.574 -5.113 1 92 108 LEU B C 1
ATOM 1846 O O . LEU B 1 108 ? 15.586 -8.258 -6.078 1 92 108 LEU B O 1
ATOM 1850 N N . LEU B 1 109 ? 14.383 -7.949 -4.199 1 93.38 109 LEU B N 1
ATOM 1851 C CA . LEU B 1 109 ? 13.766 -9.266 -4.312 1 93.38 109 LEU B CA 1
ATOM 1852 C C . LEU B 1 109 ? 12.938 -9.375 -5.59 1 93.38 109 LEU B C 1
ATOM 1854 O O . LEU B 1 109 ? 13.031 -10.367 -6.312 1 93.38 109 LEU B O 1
ATOM 1858 N N . LEU B 1 110 ? 12.211 -8.328 -5.898 1 92.44 110 LEU B N 1
ATOM 1859 C CA . LEU B 1 110 ? 11.312 -8.336 -7.051 1 92.44 110 LEU B CA 1
ATOM 1860 C C . LEU B 1 110 ? 12.109 -8.273 -8.352 1 92.44 110 LEU B C 1
ATOM 1862 O O . LEU B 1 110 ? 11.68 -8.812 -9.375 1 92.44 110 LEU B O 1
ATOM 1866 N N . GLN B 1 111 ? 13.172 -7.633 -8.383 1 89.19 111 GLN B N 1
ATOM 1867 C CA . GLN B 1 111 ? 14.023 -7.551 -9.562 1 89.19 111 GLN B CA 1
ATOM 1868 C C . GLN B 1 111 ? 14.586 -8.922 -9.93 1 89.19 111 GLN B C 1
ATOM 1870 O O . GLN B 1 111 ? 14.93 -9.164 -11.094 1 89.19 111 GLN B O 1
ATOM 1875 N N . GLU B 1 112 ? 14.57 -9.727 -8.984 1 84.25 112 GLU B N 1
ATOM 1876 C CA . GLU B 1 112 ? 15.102 -11.07 -9.211 1 84.25 112 GLU B CA 1
ATOM 1877 C C . GLU B 1 112 ? 14 -12.031 -9.648 1 84.25 112 GLU B C 1
ATOM 1879 O O . GLU B 1 112 ? 14.258 -13.219 -9.859 1 84.25 112 GLU B O 1
ATOM 1884 N N . CYS B 1 113 ? 12.852 -11.523 -9.656 1 84.69 113 CYS B N 1
ATOM 1885 C CA . CYS B 1 113 ? 11.719 -12.297 -10.164 1 84.69 113 CYS B CA 1
ATOM 1886 C C . CYS B 1 113 ? 11.328 -11.828 -11.562 1 84.69 113 CYS B C 1
ATOM 1888 O O . CYS B 1 113 ? 10.516 -10.914 -11.711 1 84.69 113 CYS B O 1
ATOM 1890 N N . PRO B 1 114 ? 11.906 -12.391 -12.547 1 74 114 PRO B N 1
ATOM 1891 C CA . PRO B 1 114 ? 11.75 -11.891 -13.914 1 74 114 PRO B CA 1
ATOM 1892 C C . PRO B 1 114 ? 10.289 -11.836 -14.359 1 74 114 PRO B C 1
ATO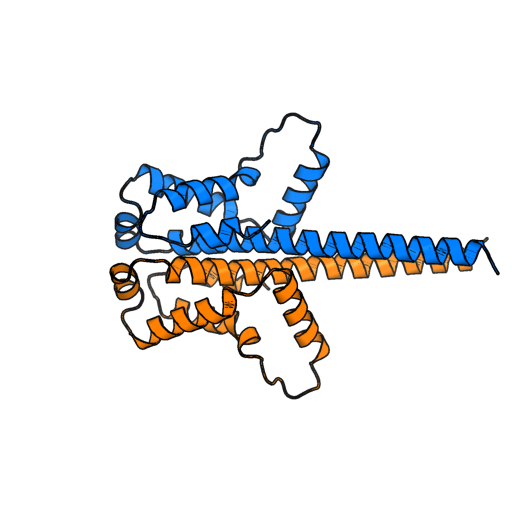M 1894 O O . PRO B 1 114 ? 9.93 -11.023 -15.211 1 74 114 PRO B O 1
ATOM 1897 N N . ASP B 1 115 ? 9.531 -12.594 -13.742 1 79 115 ASP B N 1
ATOM 1898 C CA . ASP B 1 115 ? 8.172 -12.688 -14.266 1 79 115 ASP B CA 1
ATOM 1899 C C . ASP B 1 115 ? 7.223 -11.773 -13.5 1 79 115 ASP B C 1
ATOM 1901 O O . ASP B 1 115 ? 6.023 -11.734 -13.781 1 79 115 ASP B O 1
ATOM 1905 N N . VAL B 1 116 ? 7.699 -10.984 -12.555 1 79.56 116 VAL B N 1
ATOM 1906 C CA . VAL B 1 116 ? 6.859 -10.094 -11.766 1 79.56 116 VAL B CA 1
ATOM 1907 C C . VAL B 1 116 ? 7.242 -8.641 -12.039 1 79.56 116 VAL B C 1
ATOM 1909 O O . VAL B 1 116 ? 8.344 -8.211 -11.688 1 79.56 116 VAL B O 1
ATOM 1912 N N . HIS B 1 117 ? 6.352 -7.785 -12.688 1 80.88 117 HIS B N 1
ATOM 1913 C CA . HIS B 1 117 ? 6.676 -6.434 -13.125 1 80.88 117 HIS B CA 1
ATOM 1914 C C . HIS B 1 117 ? 6.113 -5.391 -12.164 1 80.88 117 HIS B C 1
ATOM 1916 O O . HIS B 1 117 ? 5.727 -4.297 -12.586 1 80.88 117 HIS B O 1
ATOM 1922 N N . VAL B 1 118 ? 6.043 -5.66 -10.922 1 80.06 118 VAL B N 1
ATOM 1923 C CA . VAL B 1 118 ? 5.469 -4.738 -9.945 1 80.06 118 VAL B CA 1
ATOM 1924 C C . VAL B 1 118 ? 6.559 -3.82 -9.398 1 80.06 118 VAL B C 1
ATOM 1926 O O . VAL B 1 118 ? 6.262 -2.793 -8.781 1 80.06 118 VAL B O 1
ATOM 1929 N N . SER B 1 119 ? 7.836 -3.961 -9.742 1 74.75 119 SER B N 1
ATOM 1930 C CA . SER B 1 119 ? 8.969 -3.199 -9.227 1 74.75 119 SER B CA 1
ATOM 1931 C C . SER B 1 119 ? 8.891 -1.735 -9.648 1 74.75 119 SER B C 1
ATOM 1933 O O . SER B 1 119 ? 9.305 -0.845 -8.906 1 74.75 119 SER B O 1
ATOM 1935 N N . GLU B 1 120 ? 8.25 -1.506 -10.742 1 78.44 120 GLU B N 1
ATOM 1936 C CA . GLU B 1 120 ? 8.188 -0.15 -11.273 1 78.44 120 GLU B CA 1
ATOM 1937 C C . GLU B 1 120 ? 7.316 0.749 -10.398 1 78.44 120 GLU B C 1
ATOM 1939 O O . GLU B 1 120 ? 7.594 1.942 -10.258 1 78.44 120 GLU B O 1
ATOM 1944 N N . GLU B 1 121 ? 6.348 0.166 -9.789 1 77.75 121 GLU B N 1
ATOM 1945 C CA . GLU B 1 121 ? 5.457 0.925 -8.922 1 77.75 121 GLU B CA 1
ATOM 1946 C C . GLU B 1 121 ? 6.184 1.397 -7.664 1 77.75 121 GLU B C 1
ATOM 1948 O O . GLU B 1 121 ? 5.945 2.506 -7.18 1 77.75 121 GLU B O 1
ATOM 1953 N N . LEU B 1 122 ? 7.09 0.626 -7.184 1 78.38 122 LEU B N 1
ATOM 1954 C CA . LEU B 1 122 ? 7.855 0.952 -5.984 1 78.38 122 LEU B CA 1
ATOM 1955 C C . LEU B 1 122 ? 8.898 2.025 -6.277 1 78.38 122 LEU B C 1
ATOM 1957 O O . LEU B 1 122 ? 9.258 2.809 -5.395 1 78.38 122 LEU B O 1
ATOM 1961 N N . LYS B 1 123 ? 9.289 2.029 -7.52 1 76.94 123 LYS B N 1
ATOM 1962 C CA . LYS B 1 123 ? 10.305 2.998 -7.926 1 76.94 123 LYS B CA 1
ATOM 1963 C C . LYS B 1 123 ? 9.695 4.391 -8.086 1 76.94 123 LYS B C 1
ATOM 1965 O O . LYS B 1 123 ? 10.406 5.395 -7.988 1 76.94 123 LYS B O 1
ATOM 1970 N N . ARG B 1 124 ? 8.398 4.371 -8.305 1 72.38 124 ARG B N 1
ATOM 1971 C CA . ARG B 1 124 ? 7.73 5.637 -8.594 1 72.38 124 ARG B CA 1
ATOM 1972 C C . ARG B 1 124 ? 7.316 6.344 -7.309 1 72.38 124 ARG B C 1
ATOM 1974 O O . ARG B 1 124 ? 6.902 7.504 -7.34 1 72.38 124 ARG B O 1
ATOM 1981 N N . VAL B 1 125 ? 7.367 5.629 -6.254 1 64.38 125 VAL B N 1
ATOM 1982 C CA . VAL B 1 125 ? 6.973 6.285 -5.012 1 64.38 125 VAL B CA 1
ATOM 1983 C C . VAL B 1 125 ? 8.203 6.879 -4.328 1 64.38 125 VAL B C 1
ATOM 1985 O O . VAL B 1 125 ? 9.156 6.16 -4.012 1 64.38 125 VAL B O 1
ATOM 1988 N N . PRO B 1 126 ? 8.266 8.266 -4.293 1 57.53 126 PRO B N 1
ATOM 1989 C CA . PRO B 1 126 ? 9.453 8.938 -3.762 1 57.53 126 PRO B CA 1
ATOM 1990 C C . PRO B 1 126 ? 9.758 8.531 -2.322 1 57.53 126 PRO B C 1
ATOM 1992 O O . PRO B 1 126 ? 8.859 8.117 -1.587 1 57.53 126 PRO B O 1
#